Protein AF-A0A378A4P3-F1 (afdb_monomer_lite)

pLDDT: mean 74.0, std 22.07, range [23.16, 96.06]

InterPro domains:
  IPR007807 TcmA/NAT10, helicase domain [PF05127] (1-94)
  IPR027417 P-loop containing nucleoside triphosphate hydrolase [G3DSA:3.40.50.300] (1-84)
  IPR032672 TmcA/NAT10/Kre33 [PTHR10925] (9-195)

Radius of gyration: 21.44 Å; chains: 1; bounding box: 49×62×49 Å

Sequence (244 aa):
MAPDALLASKEKAAWLIVDEAAAIPAPLLRQLVSRFPRTLLTTTVQGYEGTGRGFLLKFCASLPHLQSFTLNAPIRWAAGCPLESAISQLLIFNDEAFRDAPMGELALEAVNQSCWQTQPALPEAMYQLLSGAHYRTSPLDLRRMMDAPGQAFRCARAGGAVAGALWLVAEGGLSRELSRAVWAGFRRPRGNLVAPVAGGARRQSPGGDAARAAGQSDRCPSHPPAGRPWAEDDRRYRRRCRWL

Organism: Klebsiella pneumoniae subsp. ozaenae (NCBI:txid574)

Structure (mmCIF, N/CA/C/O backbone):
data_AF-A0A378A4P3-F1
#
_entry.id   AF-A0A378A4P3-F1
#
loop_
_atom_site.group_PDB
_atom_site.id
_atom_site.type_symbol
_atom_site.label_atom_id
_atom_site.label_alt_id
_atom_site.label_comp_id
_atom_site.label_asym_id
_atom_site.label_entity_id
_atom_site.label_seq_id
_atom_site.pdbx_PDB_ins_code
_atom_site.Cartn_x
_atom_site.Cartn_y
_atom_site.Cartn_z
_atom_site.occupancy
_atom_site.B_iso_or_equiv
_atom_site.auth_seq_id
_atom_site.auth_comp_id
_atom_site.auth_asym_id
_atom_site.auth_atom_id
_atom_site.pdbx_PDB_model_num
ATOM 1 N N . MET A 1 1 ? 21.040 2.599 -13.505 1.00 81.50 1 MET A N 1
ATOM 2 C CA . MET A 1 1 ? 20.746 3.986 -13.934 1.00 81.50 1 MET A CA 1
ATOM 3 C C . MET A 1 1 ? 19.397 4.383 -13.357 1.00 81.50 1 MET A C 1
ATOM 5 O O . MET A 1 1 ? 18.523 3.527 -13.311 1.00 81.50 1 MET A O 1
ATOM 9 N N . ALA A 1 2 ? 19.244 5.619 -12.877 1.00 89.88 2 ALA A N 1
ATOM 10 C CA . ALA A 1 2 ? 17.969 6.085 -12.328 1.00 89.88 2 ALA A CA 1
ATOM 11 C C . ALA A 1 2 ? 16.876 6.157 -13.424 1.00 89.88 2 ALA A C 1
ATOM 13 O O . ALA A 1 2 ? 17.224 6.322 -14.597 1.00 89.88 2 ALA A O 1
ATOM 14 N N . PRO A 1 3 ? 15.578 6.009 -13.090 1.00 89.50 3 PRO A N 1
ATOM 15 C CA . PRO A 1 3 ? 14.491 5.946 -14.077 1.00 89.50 3 PRO A CA 1
ATOM 16 C C . PRO A 1 3 ? 14.391 7.176 -14.996 1.00 89.50 3 PRO A C 1
ATOM 18 O O . PRO A 1 3 ? 14.163 7.049 -16.198 1.00 89.50 3 PRO A O 1
ATOM 21 N N . ASP A 1 4 ? 14.597 8.363 -14.435 1.00 89.69 4 ASP A N 1
ATOM 22 C CA . ASP A 1 4 ? 14.627 9.652 -15.126 1.00 89.69 4 ASP A CA 1
ATOM 23 C C . ASP A 1 4 ? 15.839 9.777 -16.061 1.00 89.69 4 ASP A C 1
ATOM 25 O O . ASP A 1 4 ? 15.691 10.122 -17.235 1.00 89.69 4 ASP A O 1
ATOM 29 N N . ALA A 1 5 ? 17.025 9.399 -15.581 1.00 91.50 5 ALA A N 1
ATOM 30 C CA . ALA A 1 5 ? 18.239 9.355 -16.390 1.00 91.50 5 ALA A CA 1
ATOM 31 C C . ALA A 1 5 ? 18.117 8.347 -17.547 1.00 91.50 5 ALA A C 1
ATOM 33 O O . ALA A 1 5 ? 18.522 8.637 -18.673 1.00 91.50 5 ALA A O 1
ATOM 34 N N . LEU A 1 6 ? 17.499 7.185 -17.301 1.00 92.94 6 LEU A N 1
ATOM 35 C CA . LEU A 1 6 ? 17.248 6.177 -18.329 1.00 92.94 6 LEU A CA 1
ATOM 36 C C . LEU A 1 6 ? 16.330 6.722 -19.421 1.00 92.94 6 LEU A C 1
ATOM 38 O O . LEU A 1 6 ? 16.640 6.537 -20.596 1.00 92.94 6 LEU A O 1
ATOM 42 N N . LEU A 1 7 ? 15.263 7.438 -19.061 1.00 91.19 7 LEU A N 1
ATOM 43 C CA . LEU A 1 7 ? 14.374 8.077 -20.033 1.00 91.19 7 LEU A CA 1
ATOM 44 C C . LEU A 1 7 ? 15.068 9.154 -20.868 1.00 91.19 7 LEU A C 1
ATOM 46 O O . LEU A 1 7 ? 14.823 9.219 -22.070 1.00 91.19 7 LEU A O 1
ATOM 50 N N . ALA A 1 8 ? 15.955 9.947 -20.267 1.00 91.81 8 ALA A N 1
ATOM 51 C CA . ALA A 1 8 ? 16.727 10.966 -20.979 1.00 91.81 8 ALA A CA 1
ATOM 52 C C . ALA A 1 8 ? 17.849 10.381 -21.864 1.00 91.81 8 ALA A C 1
ATOM 54 O O . ALA A 1 8 ? 18.313 11.031 -22.801 1.00 91.81 8 ALA A O 1
ATOM 55 N N . SER A 1 9 ? 18.294 9.156 -21.580 1.00 92.44 9 SER A N 1
ATOM 56 C CA . SER A 1 9 ? 19.368 8.490 -22.324 1.00 92.44 9 SER A CA 1
ATOM 57 C C . SER A 1 9 ? 18.930 8.022 -23.719 1.00 92.44 9 SER A C 1
ATOM 59 O O . SER A 1 9 ? 17.739 7.864 -23.990 1.00 92.44 9 SER A O 1
ATOM 61 N N . LYS A 1 10 ? 19.895 7.672 -24.583 1.00 91.44 10 LYS A N 1
ATOM 62 C CA . LYS A 1 10 ? 19.659 7.010 -25.885 1.00 91.44 10 LYS A CA 1
ATOM 63 C C . LYS A 1 10 ? 19.830 5.485 -25.840 1.00 91.44 10 LYS A C 1
ATOM 65 O O . LYS A 1 10 ? 19.866 4.847 -26.890 1.00 91.44 10 LYS A O 1
ATOM 70 N N . 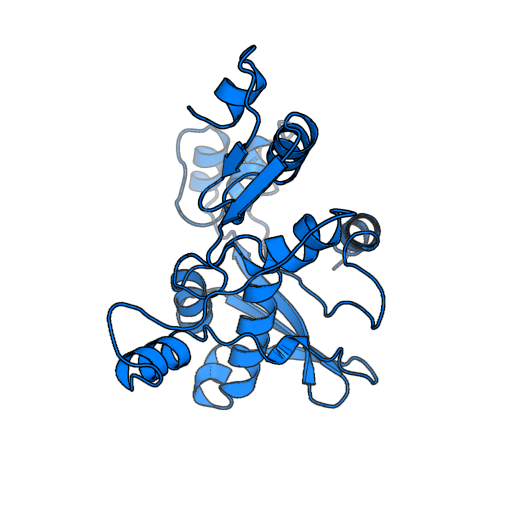GLU A 1 11 ? 19.918 4.910 -24.641 1.00 92.19 11 GLU A N 1
ATOM 71 C CA . GLU A 1 11 ? 20.143 3.477 -24.449 1.00 92.19 11 GLU A CA 1
ATOM 72 C C . GLU A 1 11 ? 19.051 2.628 -25.102 1.00 92.19 11 GLU A C 1
ATOM 74 O O . GLU A 1 11 ? 17.853 2.924 -25.006 1.00 92.19 11 GLU A O 1
ATOM 79 N N . LYS A 1 12 ? 19.471 1.547 -25.756 1.00 92.12 12 LYS A N 1
ATOM 80 C CA . LYS A 1 12 ? 18.580 0.561 -26.366 1.00 92.12 12 LYS A CA 1
ATOM 81 C C . LYS A 1 12 ? 18.841 -0.789 -25.722 1.00 92.12 12 LYS A C 1
ATOM 83 O O . LYS A 1 12 ? 19.984 -1.211 -25.607 1.00 92.12 12 LYS A O 1
ATOM 88 N N . ALA A 1 13 ? 17.773 -1.476 -25.340 1.00 94.00 13 ALA A N 1
ATOM 89 C CA . ALA A 1 13 ? 17.850 -2.811 -24.769 1.00 94.00 13 ALA A CA 1
ATOM 90 C C . ALA A 1 13 ? 16.677 -3.658 -25.260 1.00 94.00 13 ALA A C 1
ATOM 92 O O . ALA A 1 13 ? 15.590 -3.149 -25.533 1.00 94.00 13 ALA A O 1
ATOM 93 N N . ALA A 1 14 ? 16.898 -4.966 -25.354 1.00 95.19 14 ALA A N 1
ATOM 94 C CA . ALA A 1 14 ? 15.853 -5.917 -25.719 1.00 95.19 14 ALA A CA 1
ATOM 95 C C . ALA A 1 14 ? 14.899 -6.235 -24.551 1.00 95.19 14 ALA A C 1
ATOM 97 O O . ALA A 1 14 ? 13.813 -6.766 -24.787 1.00 95.19 14 ALA A O 1
ATOM 98 N N . TRP A 1 15 ? 15.328 -5.934 -23.323 1.00 95.94 15 TRP A N 1
ATOM 99 C CA . TRP A 1 15 ? 14.597 -6.116 -22.076 1.00 95.94 15 TRP A CA 1
ATOM 100 C C . TRP A 1 15 ? 14.861 -4.937 -21.144 1.00 95.94 15 TRP A C 1
ATOM 102 O O . TRP A 1 15 ? 16.006 -4.518 -20.978 1.00 95.94 15 TRP A O 1
ATOM 112 N N . LEU A 1 16 ? 13.802 -4.448 -20.510 1.00 95.94 16 LEU A N 1
ATOM 113 C CA . LEU A 1 16 ? 13.865 -3.593 -19.333 1.00 95.94 16 LEU A CA 1
ATOM 114 C C . LEU A 1 16 ? 13.461 -4.428 -18.114 1.00 95.94 16 LEU A C 1
ATOM 116 O O . LEU A 1 16 ? 12.434 -5.097 -18.149 1.00 95.94 16 LEU A O 1
ATOM 120 N N . ILE A 1 17 ? 14.243 -4.381 -17.041 1.00 96.06 17 ILE A N 1
ATOM 121 C CA . ILE A 1 17 ? 13.881 -4.989 -15.758 1.00 96.06 17 ILE A CA 1
ATOM 122 C C . ILE A 1 17 ? 13.796 -3.861 -14.741 1.00 96.06 17 ILE A C 1
ATOM 124 O O . ILE A 1 17 ? 14.742 -3.085 -14.598 1.00 96.06 17 ILE A O 1
ATOM 128 N N . VAL A 1 18 ? 12.651 -3.748 -14.077 1.00 94.50 18 VAL A N 1
ATOM 129 C CA . VAL A 1 18 ? 12.400 -2.737 -13.054 1.00 94.50 18 VAL A CA 1
ATOM 130 C C . VAL A 1 18 ? 12.112 -3.450 -11.750 1.00 94.50 18 VAL A C 1
ATOM 132 O O . VAL A 1 18 ? 11.086 -4.123 -11.640 1.00 94.50 18 VAL A O 1
ATOM 135 N N . ASP A 1 19 ? 13.013 -3.272 -10.788 1.00 92.38 19 ASP A N 1
ATOM 136 C CA . ASP A 1 19 ? 12.806 -3.750 -9.429 1.00 92.38 19 ASP A CA 1
ATOM 137 C C . ASP A 1 19 ? 12.026 -2.745 -8.582 1.00 92.38 19 ASP A C 1
ATOM 139 O O . ASP A 1 19 ? 12.165 -1.535 -8.764 1.00 92.38 19 ASP A O 1
ATOM 143 N N . GLU A 1 20 ? 11.166 -3.269 -7.712 1.00 89.19 20 GLU A N 1
ATOM 144 C CA . GLU A 1 20 ? 10.164 -2.535 -6.932 1.00 89.19 20 GLU A CA 1
ATOM 145 C C . GLU A 1 20 ? 9.428 -1.447 -7.740 1.00 89.19 20 GLU A C 1
ATOM 147 O O . GLU A 1 20 ? 9.384 -0.263 -7.397 1.00 89.19 20 GLU A O 1
ATOM 152 N N . ALA A 1 21 ? 8.837 -1.857 -8.865 1.00 90.81 21 ALA A N 1
ATOM 153 C CA . ALA A 1 21 ? 8.202 -0.964 -9.831 1.00 90.81 21 ALA A CA 1
ATOM 154 C C . ALA A 1 21 ? 7.073 -0.105 -9.230 1.00 90.81 21 ALA A C 1
ATOM 156 O O . ALA A 1 21 ? 6.805 0.990 -9.730 1.00 90.81 21 ALA A O 1
ATOM 157 N N . ALA A 1 22 ? 6.438 -0.563 -8.149 1.00 85.69 22 ALA A N 1
ATOM 158 C CA . ALA A 1 22 ? 5.390 0.177 -7.455 1.00 85.69 22 ALA A CA 1
ATOM 159 C C . ALA A 1 22 ? 5.896 1.418 -6.699 1.00 85.69 22 ALA A C 1
ATOM 161 O O . ALA A 1 22 ? 5.119 2.345 -6.456 1.00 85.69 22 ALA A O 1
ATOM 162 N N . ALA A 1 23 ? 7.201 1.501 -6.417 1.00 85.25 23 ALA A N 1
ATOM 163 C CA . ALA A 1 23 ? 7.827 2.704 -5.877 1.00 85.25 23 ALA A CA 1
ATOM 164 C C . ALA A 1 23 ? 8.036 3.805 -6.938 1.00 85.25 23 ALA A C 1
ATOM 166 O O . ALA A 1 23 ? 8.297 4.960 -6.588 1.00 85.25 23 ALA A O 1
ATOM 167 N N . ILE A 1 24 ? 7.917 3.482 -8.232 1.00 87.94 24 ILE A N 1
ATOM 168 C CA . ILE A 1 24 ? 8.108 4.436 -9.329 1.00 87.94 24 ILE A CA 1
ATOM 169 C C . ILE A 1 24 ? 6.775 5.113 -9.683 1.00 87.94 24 ILE A C 1
ATOM 171 O O . ILE A 1 24 ? 5.762 4.434 -9.870 1.00 87.94 24 ILE A O 1
ATOM 175 N N . PRO A 1 25 ? 6.743 6.451 -9.863 1.00 87.31 25 PRO A N 1
ATOM 176 C CA . PRO A 1 25 ? 5.542 7.144 -10.310 1.00 87.31 25 PRO A CA 1
ATOM 177 C C . PRO A 1 25 ? 4.981 6.556 -11.611 1.00 87.31 25 PRO A C 1
ATOM 179 O O . PRO A 1 25 ? 5.673 6.488 -12.629 1.00 87.31 25 PRO A O 1
ATOM 182 N N . ALA A 1 26 ? 3.692 6.205 -11.601 1.00 87.94 26 ALA A N 1
ATOM 183 C CA . ALA A 1 26 ? 3.013 5.575 -12.733 1.00 87.94 26 ALA A CA 1
ATOM 184 C C . ALA A 1 26 ? 3.236 6.278 -14.093 1.00 87.94 26 ALA A C 1
ATOM 186 O O . ALA A 1 26 ? 3.478 5.568 -15.069 1.00 87.94 26 ALA A O 1
ATOM 187 N N . PRO A 1 27 ? 3.210 7.626 -14.215 1.00 89.50 27 PRO A N 1
ATOM 188 C CA . PRO A 1 27 ? 3.482 8.288 -15.495 1.00 89.50 27 PRO A CA 1
ATOM 189 C C . PRO A 1 27 ? 4.883 7.995 -16.044 1.00 89.50 27 PRO A C 1
ATOM 191 O O . PRO A 1 27 ? 5.032 7.744 -17.237 1.00 89.50 27 PRO A O 1
ATOM 194 N N . LEU A 1 28 ? 5.891 7.976 -15.167 1.00 91.69 28 LEU A N 1
ATOM 195 C CA . LEU A 1 28 ? 7.279 7.694 -15.526 1.00 91.69 28 LEU A CA 1
ATOM 196 C C . LEU A 1 28 ? 7.434 6.242 -15.981 1.00 91.69 28 LEU A C 1
ATOM 198 O O . LEU A 1 28 ? 8.042 5.957 -17.012 1.00 91.69 28 LEU A O 1
ATOM 202 N N . LEU A 1 29 ? 6.811 5.322 -15.243 1.00 92.56 29 LEU A N 1
ATOM 203 C CA . LEU A 1 29 ? 6.866 3.905 -15.562 1.00 92.56 29 LEU A CA 1
ATOM 204 C C . LEU A 1 29 ? 6.161 3.581 -16.888 1.00 92.56 29 LEU A C 1
ATOM 206 O O . LEU A 1 29 ? 6.664 2.759 -17.646 1.00 92.56 29 LEU A O 1
ATOM 210 N N . ARG A 1 30 ? 5.054 4.261 -17.231 1.00 92.00 30 ARG A N 1
ATOM 211 C CA . ARG A 1 30 ? 4.400 4.099 -18.548 1.00 92.00 30 ARG A CA 1
ATOM 212 C C . ARG A 1 30 ? 5.328 4.479 -19.695 1.00 92.00 30 ARG A C 1
ATOM 214 O O . ARG A 1 30 ? 5.391 3.754 -20.683 1.00 92.00 30 ARG A O 1
ATOM 221 N N . GLN A 1 31 ? 6.057 5.587 -19.557 1.00 93.12 31 GLN A N 1
ATOM 222 C CA . GLN A 1 31 ? 7.019 6.014 -20.575 1.00 93.12 31 GLN A CA 1
ATOM 223 C C . GLN A 1 31 ? 8.127 4.971 -20.748 1.00 93.12 31 GLN A C 1
ATOM 225 O O . GLN A 1 31 ? 8.435 4.588 -21.876 1.00 93.12 31 GLN A O 1
ATOM 230 N N . LEU A 1 32 ? 8.663 4.451 -19.641 1.00 93.31 32 LEU A N 1
ATOM 231 C CA . LEU A 1 32 ? 9.672 3.394 -19.664 1.00 93.31 32 LEU A CA 1
ATOM 232 C C . LEU A 1 32 ? 9.153 2.117 -20.332 1.00 93.31 32 LEU A C 1
ATOM 234 O O . LEU A 1 32 ? 9.776 1.639 -21.274 1.00 93.31 32 LEU A O 1
ATOM 238 N N . VAL A 1 33 ? 7.992 1.607 -19.918 1.00 93.19 33 VAL A N 1
ATOM 239 C CA . VAL A 1 33 ? 7.388 0.396 -20.501 1.00 93.19 33 VAL A CA 1
ATOM 240 C C . VAL A 1 33 ? 7.121 0.570 -21.999 1.00 93.19 33 VAL A C 1
ATOM 242 O O . VAL A 1 33 ? 7.355 -0.353 -22.767 1.00 93.19 33 VAL A O 1
ATOM 245 N N . SER A 1 34 ? 6.692 1.757 -22.443 1.00 91.56 34 SER A N 1
ATOM 246 C CA . SER A 1 34 ? 6.439 2.018 -23.870 1.00 91.56 34 SER A CA 1
ATOM 247 C C . SER A 1 34 ? 7.707 2.111 -24.727 1.00 91.56 34 SER A C 1
ATOM 249 O O . SER A 1 34 ? 7.648 1.929 -25.941 1.00 91.56 34 SER A O 1
ATOM 251 N N . ARG A 1 35 ? 8.857 2.413 -24.112 1.00 92.94 35 ARG A N 1
ATOM 252 C CA . ARG A 1 35 ? 10.132 2.614 -24.811 1.00 92.94 35 ARG A CA 1
ATOM 253 C C . ARG A 1 35 ? 10.830 1.299 -25.158 1.00 92.94 35 ARG A C 1
ATOM 255 O O . ARG A 1 35 ? 11.554 1.247 -26.151 1.00 92.94 35 ARG A O 1
ATOM 262 N N . PHE A 1 36 ? 10.670 0.269 -24.331 1.00 93.12 36 PHE A N 1
ATOM 263 C CA . PHE A 1 36 ? 11.367 -1.007 -24.492 1.00 93.12 36 PHE A CA 1
ATOM 264 C C . PHE A 1 36 ? 10.414 -2.087 -25.011 1.00 93.12 36 PHE A C 1
ATOM 266 O O . PHE A 1 36 ? 9.256 -2.124 -24.612 1.00 93.12 36 PHE A O 1
ATOM 273 N N . PRO A 1 37 ? 10.885 -3.005 -25.871 1.00 92.62 37 PRO A N 1
ATOM 274 C CA . PRO A 1 37 ? 10.013 -4.006 -26.486 1.00 92.62 37 PRO A CA 1
ATOM 275 C C . PRO A 1 37 ? 9.498 -5.048 -25.484 1.00 92.62 37 PRO A C 1
ATOM 277 O O . PRO A 1 37 ? 8.430 -5.619 -25.685 1.00 92.62 37 PRO A O 1
ATOM 280 N N . ARG A 1 38 ? 10.263 -5.330 -24.422 1.00 94.81 38 ARG A N 1
ATOM 281 C CA . ARG A 1 38 ? 9.901 -6.274 -23.357 1.00 94.81 38 ARG A CA 1
ATOM 282 C C . ARG A 1 38 ? 10.255 -5.674 -22.011 1.00 94.81 38 ARG A C 1
ATOM 284 O O . ARG A 1 38 ? 11.325 -5.080 -21.861 1.00 94.81 38 ARG A O 1
ATOM 291 N N . THR A 1 39 ? 9.368 -5.815 -21.035 1.00 94.81 39 THR A N 1
ATOM 292 C CA . THR A 1 39 ? 9.591 -5.298 -19.684 1.00 94.81 39 THR A CA 1
ATOM 293 C C . THR A 1 39 ? 9.188 -6.327 -18.639 1.00 94.81 39 THR A C 1
ATOM 295 O O . THR A 1 39 ? 8.098 -6.886 -18.710 1.00 94.81 39 THR A O 1
ATOM 298 N N . LEU A 1 40 ? 10.066 -6.550 -17.664 1.00 95.56 40 LEU A N 1
ATOM 299 C CA . LEU A 1 40 ? 9.782 -7.277 -16.436 1.00 95.56 40 LEU A CA 1
ATOM 300 C C . LEU A 1 40 ? 9.651 -6.265 -15.297 1.00 95.56 40 LEU A C 1
ATOM 302 O O . LEU A 1 40 ? 10.553 -5.458 -15.075 1.00 95.56 40 LEU A O 1
ATOM 306 N N . LEU A 1 41 ? 8.526 -6.312 -14.592 1.00 93.75 41 LEU A N 1
ATOM 307 C CA . LEU A 1 41 ? 8.250 -5.479 -13.427 1.00 93.75 41 LEU A CA 1
ATOM 308 C C . LEU A 1 41 ? 8.166 -6.396 -12.208 1.00 93.75 41 LEU A C 1
ATOM 310 O O . LEU A 1 41 ? 7.314 -7.284 -12.180 1.00 93.75 41 LEU A O 1
ATOM 314 N N . THR A 1 42 ? 9.027 -6.189 -11.218 1.00 92.56 42 THR A N 1
ATOM 315 C CA . THR A 1 42 ? 8.950 -6.875 -9.923 1.00 92.56 42 THR A CA 1
ATOM 316 C C . THR A 1 42 ? 8.469 -5.892 -8.861 1.00 92.56 42 THR A C 1
ATOM 318 O O . THR A 1 42 ? 8.756 -4.698 -8.921 1.00 92.56 42 THR A O 1
ATOM 321 N N . THR A 1 43 ? 7.649 -6.363 -7.924 1.00 88.25 43 THR A N 1
ATOM 322 C CA . THR A 1 43 ? 7.130 -5.554 -6.813 1.00 88.25 43 THR A CA 1
ATOM 323 C C . THR A 1 43 ? 6.696 -6.456 -5.671 1.00 88.25 43 THR A C 1
ATOM 325 O O . THR A 1 43 ? 6.289 -7.602 -5.889 1.00 88.25 43 THR A O 1
ATOM 328 N N . THR A 1 44 ? 6.766 -5.927 -4.457 1.00 85.06 44 THR A N 1
ATOM 329 C CA . THR A 1 44 ? 6.249 -6.568 -3.254 1.00 85.06 44 THR A CA 1
ATOM 330 C C . THR A 1 44 ? 4.838 -6.057 -2.941 1.00 85.06 44 THR A C 1
ATOM 332 O O . THR A 1 44 ? 4.573 -4.858 -2.843 1.00 85.06 44 THR A O 1
ATOM 335 N N . VAL A 1 45 ? 3.881 -6.982 -2.821 1.00 75.56 45 VAL A N 1
ATOM 336 C CA . VAL A 1 45 ? 2.466 -6.647 -2.565 1.00 75.56 45 VAL A CA 1
ATOM 337 C C . VAL A 1 45 ? 2.138 -6.723 -1.075 1.00 75.56 45 VAL A C 1
ATOM 339 O O . VAL A 1 45 ? 1.348 -5.919 -0.591 1.00 75.56 45 VAL A O 1
ATOM 342 N N . GLN A 1 46 ? 2.769 -7.652 -0.352 1.00 70.62 46 GLN A N 1
ATOM 343 C CA . GLN A 1 46 ? 2.565 -7.890 1.076 1.00 70.62 46 GLN A CA 1
ATOM 344 C C . GLN A 1 46 ? 3.882 -7.666 1.821 1.00 70.62 46 GLN A C 1
ATOM 346 O O . GLN A 1 46 ? 4.888 -8.306 1.518 1.00 70.62 46 GLN A O 1
ATOM 351 N N . GLY A 1 47 ? 3.885 -6.728 2.770 1.00 68.19 47 GLY A N 1
ATOM 352 C CA . GLY A 1 47 ? 5.075 -6.381 3.539 1.00 68.19 47 GLY A CA 1
ATOM 353 C C . GLY A 1 47 ? 4.984 -5.021 4.227 1.00 68.19 47 GLY A C 1
ATOM 354 O O . GLY A 1 47 ? 3.988 -4.307 4.136 1.00 68.19 47 GLY A O 1
ATOM 355 N N . TYR A 1 48 ? 6.061 -4.653 4.917 1.00 66.81 48 TYR A N 1
ATOM 356 C CA . TYR A 1 48 ? 6.144 -3.436 5.732 1.00 66.81 48 TYR A CA 1
ATOM 357 C C . TYR A 1 48 ? 6.263 -2.134 4.911 1.00 66.81 48 TYR A C 1
ATOM 359 O O . TYR A 1 48 ? 6.062 -1.046 5.450 1.00 66.81 48 TYR A O 1
ATOM 367 N N . GLU A 1 49 ? 6.567 -2.235 3.617 1.00 62.84 49 GLU A N 1
ATOM 368 C CA . GLU A 1 49 ? 6.606 -1.129 2.653 1.00 62.84 49 GLU A CA 1
ATOM 369 C C . GLU A 1 49 ? 5.664 -1.435 1.480 1.00 62.84 49 GLU A C 1
ATOM 371 O O . GLU A 1 49 ? 6.062 -1.509 0.321 1.00 62.84 49 GLU A O 1
ATOM 376 N N . GLY A 1 50 ? 4.386 -1.666 1.786 1.00 60.69 50 GLY A N 1
ATOM 377 C CA . GLY A 1 50 ? 3.388 -2.043 0.790 1.00 60.69 50 GLY A CA 1
ATOM 378 C C . GLY A 1 50 ? 3.100 -0.904 -0.188 1.00 60.69 50 GLY A C 1
ATOM 379 O O . GLY A 1 50 ? 2.401 0.054 0.145 1.00 60.69 50 GLY A O 1
ATOM 380 N N . THR A 1 51 ? 3.622 -1.004 -1.411 1.00 60.28 51 THR A N 1
ATOM 381 C CA . THR A 1 51 ? 3.205 -0.163 -2.553 1.00 60.28 51 THR A CA 1
ATOM 382 C C . THR A 1 51 ? 2.542 -0.978 -3.674 1.00 60.28 51 THR A C 1
ATOM 384 O O . THR A 1 51 ? 1.819 -0.433 -4.517 1.00 60.28 51 THR A O 1
ATOM 387 N N . GLY A 1 52 ? 2.703 -2.307 -3.653 1.00 63.16 52 GLY A N 1
ATOM 388 C CA . GLY A 1 52 ? 2.369 -3.192 -4.767 1.00 63.16 52 GLY A CA 1
ATOM 389 C C . GLY A 1 52 ? 0.883 -3.333 -5.097 1.00 63.16 52 GLY A C 1
ATOM 390 O O . GLY A 1 52 ? 0.543 -3.533 -6.259 1.00 63.16 52 GLY A O 1
ATOM 391 N N . ARG A 1 53 ? -0.051 -3.199 -4.144 1.00 69.56 53 ARG A N 1
ATOM 392 C CA . ARG A 1 53 ? -1.469 -3.509 -4.429 1.00 69.56 53 ARG A CA 1
ATOM 393 C C . ARG A 1 53 ? -2.207 -2.406 -5.184 1.00 69.56 53 ARG A C 1
ATOM 395 O O . ARG A 1 53 ? -2.849 -2.679 -6.197 1.00 69.56 53 ARG A O 1
ATOM 402 N N . GLY A 1 54 ? -2.061 -1.149 -4.759 1.00 69.00 54 GLY A N 1
ATOM 403 C CA . GLY A 1 54 ? -2.565 0.001 -5.517 1.00 69.00 54 GLY A CA 1
ATOM 404 C C . GLY A 1 54 ? -1.934 0.081 -6.912 1.00 69.00 54 GLY A C 1
ATOM 405 O O . GLY A 1 54 ? -2.601 0.447 -7.881 1.00 69.00 54 GLY A O 1
ATOM 406 N N . PHE A 1 55 ? -0.672 -0.334 -7.027 1.00 76.44 55 PHE A N 1
ATOM 407 C CA . PHE A 1 55 ? 0.025 -0.499 -8.295 1.00 76.44 55 PHE A CA 1
ATOM 408 C C . PHE A 1 55 ? -0.607 -1.587 -9.179 1.00 76.44 55 PHE A C 1
ATOM 410 O O . PHE A 1 55 ? -0.950 -1.306 -10.329 1.00 76.44 55 PHE A O 1
ATOM 417 N N . LEU A 1 56 ? -0.860 -2.786 -8.646 1.00 77.50 56 LEU A N 1
ATOM 418 C CA . LEU A 1 56 ? -1.524 -3.864 -9.386 1.00 77.50 56 LEU A CA 1
ATOM 419 C C . LEU A 1 56 ? -2.926 -3.452 -9.874 1.00 77.50 56 LEU A C 1
ATOM 421 O O . LEU A 1 56 ? -3.267 -3.626 -11.044 1.00 77.50 56 LEU A O 1
ATOM 425 N N . LEU A 1 57 ? -3.731 -2.841 -9.004 1.00 72.38 57 LEU A N 1
ATOM 426 C CA . LEU A 1 57 ? -5.120 -2.499 -9.324 1.00 72.38 57 LEU A CA 1
ATOM 427 C C . LEU A 1 57 ? -5.262 -1.309 -10.283 1.00 72.38 57 LEU A C 1
ATOM 429 O O . LEU A 1 57 ? -6.245 -1.235 -11.017 1.00 72.38 57 LEU A O 1
ATOM 433 N N . LYS A 1 58 ? -4.316 -0.359 -10.281 1.00 77.31 58 LYS A N 1
ATOM 434 C CA . LYS A 1 58 ? -4.419 0.879 -11.080 1.00 77.31 58 LYS A CA 1
ATOM 435 C C . LYS A 1 58 ? -3.482 0.890 -12.282 1.00 77.31 58 LYS A C 1
ATOM 437 O O . LYS A 1 58 ? -3.884 1.282 -13.375 1.00 77.31 58 LYS A O 1
ATOM 442 N N . PHE A 1 59 ? -2.221 0.514 -12.083 1.00 85.12 59 PHE A N 1
ATOM 443 C CA . PHE A 1 59 ? -1.209 0.554 -13.134 1.00 85.12 59 PHE A CA 1
ATOM 444 C C . PHE A 1 59 ? -1.261 -0.708 -13.989 1.00 85.12 59 PHE A C 1
ATOM 446 O O . PHE A 1 59 ? -1.470 -0.606 -15.196 1.00 85.12 59 PHE A O 1
ATOM 453 N N . CYS A 1 60 ? -1.141 -1.887 -13.380 1.00 85.12 60 CYS A N 1
ATOM 454 C CA . CYS A 1 60 ? -1.133 -3.151 -14.116 1.00 85.12 60 CYS A CA 1
ATOM 455 C C . CYS A 1 60 ? -2.447 -3.399 -14.866 1.00 85.12 60 CYS A C 1
ATOM 457 O O . CYS A 1 60 ? -2.404 -3.780 -16.032 1.00 85.12 60 CYS A O 1
ATOM 459 N N . ALA A 1 61 ? -3.595 -3.064 -14.267 1.00 82.12 61 ALA A N 1
ATOM 460 C CA . ALA A 1 61 ? -4.897 -3.119 -14.940 1.00 82.12 61 ALA A CA 1
ATOM 461 C C . ALA A 1 61 ? -4.997 -2.230 -16.200 1.00 82.12 61 ALA A C 1
ATOM 463 O O . ALA A 1 61 ? -5.862 -2.449 -17.041 1.00 82.12 61 ALA A O 1
ATOM 464 N N . SER A 1 62 ? -4.126 -1.224 -16.345 1.00 84.31 62 SER A N 1
ATOM 465 C CA . SER A 1 62 ? -4.095 -0.348 -17.524 1.00 84.31 62 SER A CA 1
ATOM 466 C C . SER A 1 62 ? -3.190 -0.847 -18.656 1.00 84.31 62 SER A C 1
ATOM 468 O O . SER A 1 62 ? -3.148 -0.219 -19.714 1.00 84.31 62 SER A O 1
ATOM 470 N N . LEU A 1 63 ? -2.448 -1.942 -18.450 1.00 87.69 63 LEU A N 1
ATOM 471 C CA . LEU A 1 63 ? -1.532 -2.499 -19.443 1.00 87.69 63 LEU A CA 1
ATOM 472 C C . LEU A 1 63 ? -2.249 -3.565 -20.295 1.00 87.69 63 LEU A C 1
ATOM 474 O O . LEU A 1 63 ? -2.673 -4.582 -19.751 1.00 87.69 63 LEU A O 1
ATOM 478 N N . PRO A 1 64 ? -2.346 -3.390 -21.627 1.00 80.56 64 PRO A N 1
ATOM 479 C CA . PRO A 1 64 ? -3.166 -4.254 -22.488 1.00 80.56 64 PRO A CA 1
ATOM 480 C C . PRO A 1 64 ? -2.644 -5.689 -22.669 1.00 80.56 64 PRO A C 1
ATOM 482 O O . PRO A 1 64 ? -3.411 -6.575 -23.036 1.00 80.56 64 PRO A O 1
ATOM 485 N N . HIS A 1 65 ? -1.355 -5.935 -22.421 1.00 84.88 65 HIS A N 1
ATOM 486 C CA . HIS A 1 65 ? -0.691 -7.228 -22.659 1.00 84.88 65 HIS A CA 1
ATOM 487 C C . HIS A 1 65 ? 0.120 -7.707 -21.449 1.00 84.88 65 HIS A C 1
ATOM 489 O O . HIS A 1 65 ? 1.209 -8.264 -21.589 1.00 84.88 65 HIS A O 1
ATOM 495 N N . LEU A 1 66 ? -0.384 -7.451 -20.242 1.00 89.81 66 LEU A N 1
ATOM 496 C CA . LEU A 1 66 ? 0.290 -7.859 -19.017 1.00 89.81 66 LEU A CA 1
ATOM 497 C C . LEU A 1 66 ? 0.181 -9.372 -18.797 1.00 89.81 66 LEU A C 1
ATOM 499 O O . LEU A 1 66 ? -0.914 -9.914 -18.668 1.00 89.81 66 LEU A O 1
ATOM 503 N N . GLN A 1 67 ? 1.329 -10.027 -18.655 1.00 91.38 67 GLN A N 1
ATOM 504 C CA . GLN A 1 67 ? 1.420 -11.360 -18.067 1.00 91.38 67 GLN A CA 1
ATOM 505 C C . GLN A 1 67 ? 1.800 -11.213 -16.595 1.00 91.38 67 GLN A C 1
ATOM 507 O O . GLN A 1 67 ? 2.811 -10.588 -16.274 1.00 91.38 67 GLN A O 1
ATOM 512 N N . SER A 1 68 ? 0.968 -11.749 -15.704 1.00 89.56 68 SER A N 1
ATOM 513 C CA . SER A 1 68 ? 1.185 -11.677 -14.260 1.00 89.56 68 SER A CA 1
ATOM 514 C C . SER A 1 68 ? 1.624 -13.032 -13.722 1.00 89.56 68 SER A C 1
ATOM 516 O O . SER A 1 68 ? 1.034 -14.060 -14.049 1.00 89.56 68 SER A O 1
ATOM 518 N N . PHE A 1 69 ? 2.656 -13.011 -12.884 1.00 91.00 69 PHE A N 1
ATOM 519 C CA . PHE A 1 69 ? 3.171 -14.167 -12.164 1.00 91.00 69 PHE A CA 1
ATOM 520 C C . PHE A 1 69 ? 3.322 -13.785 -10.692 1.00 91.00 69 PHE A C 1
ATOM 522 O O . PHE A 1 69 ? 3.633 -12.635 -10.377 1.00 91.00 69 PHE A O 1
ATOM 529 N N . THR A 1 70 ? 3.117 -14.741 -9.789 1.00 89.38 70 THR A N 1
ATOM 530 C CA . THR A 1 70 ? 3.224 -14.511 -8.344 1.00 89.38 70 THR A CA 1
ATOM 531 C C . THR A 1 70 ? 4.124 -15.563 -7.719 1.00 89.38 70 THR A C 1
ATOM 533 O O . THR A 1 70 ? 3.980 -16.755 -7.987 1.00 89.38 70 THR A O 1
ATOM 536 N N . LEU A 1 71 ? 5.053 -15.114 -6.876 1.00 90.56 71 LEU A N 1
ATOM 537 C CA . LEU A 1 71 ? 5.907 -15.976 -6.069 1.00 90.56 71 LEU A CA 1
ATOM 538 C C . LEU A 1 71 ? 5.396 -15.955 -4.629 1.00 90.56 71 LEU A C 1
ATOM 540 O O . LEU A 1 71 ? 5.498 -14.934 -3.959 1.00 90.56 71 LEU A O 1
ATOM 544 N N . ASN A 1 72 ? 4.851 -17.083 -4.173 1.00 86.88 72 ASN A N 1
ATOM 545 C CA . ASN A 1 72 ? 4.284 -17.218 -2.825 1.00 86.88 72 ASN A CA 1
ATOM 546 C C . ASN A 1 72 ? 5.145 -18.082 -1.894 1.00 86.88 72 ASN A C 1
ATOM 548 O O . ASN A 1 72 ? 4.948 -18.059 -0.685 1.00 86.88 72 ASN A O 1
ATOM 552 N N . ALA A 1 73 ? 6.065 -18.882 -2.441 1.00 90.62 73 ALA A N 1
ATOM 553 C CA . ALA A 1 73 ? 6.884 -19.790 -1.648 1.00 90.62 73 ALA A CA 1
ATOM 554 C C . ALA A 1 73 ? 8.104 -19.042 -1.071 1.00 90.62 73 ALA A C 1
ATOM 556 O O . ALA A 1 73 ? 8.958 -18.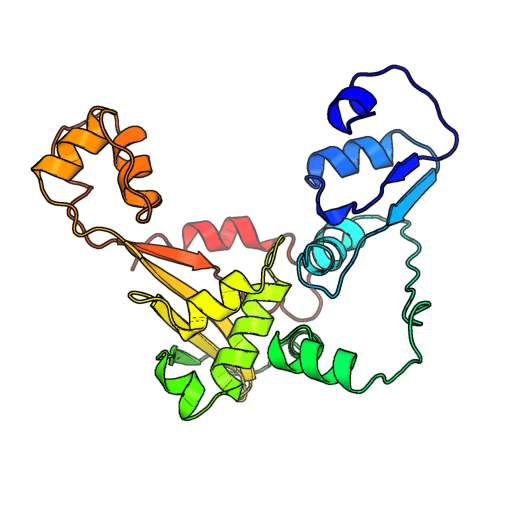604 -1.851 1.00 90.62 73 ALA A O 1
ATOM 557 N N . PRO A 1 74 ? 8.218 -18.892 0.264 1.00 90.81 74 PRO A N 1
ATOM 558 C CA . PRO A 1 74 ? 9.399 -18.297 0.873 1.00 90.81 74 PRO A CA 1
ATOM 559 C C . PRO A 1 74 ? 10.618 -19.204 0.672 1.00 90.81 74 PRO A C 1
ATOM 561 O O . PRO A 1 74 ? 10.532 -20.425 0.770 1.00 90.81 74 PRO A O 1
ATOM 564 N N . ILE A 1 75 ? 11.778 -18.597 0.412 1.00 94.31 75 ILE A N 1
ATOM 565 C CA . ILE A 1 75 ? 13.049 -19.330 0.251 1.00 94.31 75 ILE A CA 1
ATOM 566 C C . ILE A 1 75 ? 13.848 -19.436 1.557 1.00 94.31 75 ILE A C 1
ATOM 568 O O . ILE A 1 75 ? 14.763 -20.246 1.658 1.00 94.31 75 ILE A O 1
ATOM 572 N N . ARG A 1 76 ? 13.555 -18.574 2.542 1.00 94.38 76 ARG A N 1
ATOM 573 C CA . ARG A 1 76 ? 14.324 -18.457 3.796 1.00 94.38 76 ARG A CA 1
ATOM 574 C C . ARG A 1 76 ? 13.776 -19.330 4.924 1.00 94.38 76 ARG A C 1
ATOM 576 O O . ARG A 1 76 ? 14.506 -19.630 5.861 1.00 94.38 76 ARG A O 1
ATOM 583 N N . TRP A 1 77 ? 12.504 -19.701 4.854 1.00 94.69 77 TRP A N 1
ATOM 584 C CA . TRP A 1 77 ? 11.807 -20.524 5.840 1.00 94.69 77 TRP A CA 1
ATOM 585 C C . TRP A 1 77 ? 10.729 -21.355 5.140 1.00 94.69 77 TRP A C 1
ATOM 587 O O . TRP A 1 77 ? 10.422 -21.120 3.975 1.00 94.69 77 TRP A O 1
ATOM 597 N N . ALA A 1 78 ? 10.172 -22.341 5.841 1.00 94.19 78 ALA A N 1
ATOM 598 C CA . ALA A 1 78 ? 9.112 -23.187 5.304 1.00 94.19 78 ALA A CA 1
ATOM 599 C C . ALA A 1 78 ? 7.784 -22.425 5.188 1.00 94.19 78 ALA A C 1
ATOM 601 O O . ALA A 1 78 ? 7.459 -21.595 6.039 1.00 94.19 78 ALA A O 1
ATOM 602 N N . ALA A 1 79 ? 6.990 -22.754 4.168 1.00 92.00 79 ALA A N 1
ATOM 603 C CA . ALA A 1 79 ? 5.624 -22.256 4.054 1.00 92.00 79 ALA A CA 1
ATOM 604 C C . ALA A 1 79 ? 4.815 -22.587 5.323 1.00 92.00 79 ALA A C 1
ATOM 606 O O . ALA A 1 79 ? 4.939 -23.680 5.878 1.00 92.00 79 ALA A O 1
ATOM 607 N N . GLY A 1 80 ? 3.992 -21.640 5.781 1.00 89.31 80 GLY A N 1
ATOM 608 C CA . GLY A 1 80 ? 3.214 -21.795 7.016 1.00 89.31 80 GLY A CA 1
ATOM 609 C C . GLY A 1 80 ? 4.011 -21.538 8.299 1.00 89.31 80 GLY A C 1
ATOM 610 O O . GLY A 1 80 ? 3.610 -21.997 9.366 1.00 89.31 80 GLY A O 1
ATOM 611 N N . CYS A 1 81 ? 5.132 -20.813 8.218 1.00 94.06 81 CYS A N 1
ATOM 612 C CA . CYS A 1 81 ? 5.902 -20.402 9.388 1.00 94.06 81 CYS A CA 1
ATOM 613 C C . CYS A 1 81 ? 5.002 -19.659 10.406 1.00 94.06 81 CYS A C 1
ATOM 615 O O . CYS A 1 81 ? 4.434 -18.614 10.072 1.00 94.06 81 CYS A O 1
ATOM 617 N N . PRO A 1 82 ? 4.888 -20.133 11.664 1.00 94.62 82 PRO A N 1
ATOM 618 C CA . PRO A 1 82 ? 4.021 -19.499 12.659 1.00 94.62 82 PRO A CA 1
ATOM 619 C C . PRO A 1 82 ? 4.402 -18.047 12.961 1.00 94.62 82 PRO A C 1
ATOM 621 O O . PRO A 1 82 ? 3.526 -17.219 13.191 1.00 94.62 82 PRO A O 1
ATOM 624 N N . LEU A 1 83 ? 5.698 -17.719 12.922 1.00 93.50 83 LEU A N 1
ATOM 625 C CA . LEU A 1 83 ? 6.179 -16.354 13.140 1.00 93.50 83 LEU A CA 1
ATOM 626 C C . LEU A 1 83 ? 5.771 -15.417 11.997 1.00 93.50 83 LEU A C 1
ATOM 628 O O . LEU A 1 83 ? 5.359 -14.289 12.251 1.00 93.50 83 LEU A O 1
ATOM 632 N N . GLU A 1 84 ? 5.848 -15.884 10.749 1.00 90.69 84 GLU A N 1
ATOM 633 C CA . GLU A 1 84 ? 5.369 -15.129 9.586 1.00 90.69 84 GLU A CA 1
ATOM 634 C C . GLU A 1 84 ? 3.865 -14.862 9.700 1.00 90.69 84 GLU A C 1
ATOM 636 O O . GLU A 1 84 ? 3.428 -13.719 9.562 1.00 90.69 84 GLU A O 1
ATOM 641 N N . SER A 1 85 ? 3.086 -15.891 10.053 1.00 89.62 85 SER A N 1
ATOM 642 C CA . SER A 1 85 ? 1.649 -15.747 10.296 1.00 89.62 85 SER A CA 1
ATOM 643 C C . SER A 1 85 ? 1.359 -14.754 11.426 1.00 89.62 85 SER A C 1
ATOM 645 O O . SER A 1 85 ? 0.486 -13.900 11.281 1.00 89.62 85 SER A O 1
ATOM 647 N N . ALA A 1 86 ? 2.100 -14.826 12.535 1.00 92.19 86 ALA A N 1
ATOM 648 C CA . ALA A 1 86 ? 1.927 -13.925 13.670 1.00 92.19 86 ALA A CA 1
ATOM 649 C C . ALA A 1 86 ? 2.233 -12.466 13.299 1.00 92.19 86 ALA A C 1
ATOM 651 O O . ALA A 1 86 ? 1.455 -11.575 13.630 1.00 92.19 86 ALA A O 1
ATOM 652 N N . ILE A 1 87 ? 3.322 -12.211 12.565 1.00 90.12 87 ILE A N 1
ATOM 653 C CA . ILE A 1 87 ? 3.677 -10.865 12.090 1.00 90.12 87 ILE A CA 1
ATOM 654 C C . ILE A 1 87 ? 2.622 -10.343 11.108 1.00 90.12 87 ILE A C 1
ATOM 656 O O . ILE A 1 87 ? 2.200 -9.193 11.218 1.00 90.12 87 ILE A O 1
ATOM 660 N N . SER A 1 88 ? 2.165 -11.184 10.175 1.00 87.12 88 SER A N 1
ATOM 661 C CA . SER A 1 88 ? 1.141 -10.813 9.195 1.00 87.12 88 SER A CA 1
ATOM 662 C C . SER A 1 88 ? -0.185 -10.430 9.853 1.00 87.12 88 SER A C 1
ATOM 664 O O . SER A 1 88 ? -0.847 -9.505 9.385 1.00 87.12 88 SER A O 1
ATOM 666 N N . GLN A 1 89 ? -0.579 -11.130 10.919 1.00 88.19 89 GLN A N 1
ATOM 667 C CA . GLN A 1 89 ? -1.786 -10.819 11.687 1.00 88.19 89 GLN A CA 1
ATOM 668 C C . GLN A 1 89 ? -1.599 -9.545 12.516 1.00 88.19 89 GLN A C 1
ATOM 670 O O . GLN A 1 89 ? -2.433 -8.648 12.453 1.00 88.19 89 GLN A O 1
ATOM 675 N N . LEU A 1 90 ? -0.473 -9.423 13.228 1.00 89.12 90 LEU A N 1
ATOM 676 C CA . LEU A 1 90 ? -0.178 -8.270 14.082 1.00 89.12 90 LEU A CA 1
ATOM 677 C C . LEU A 1 90 ? -0.131 -6.952 13.298 1.00 89.12 90 LEU A C 1
ATOM 679 O O . LEU A 1 90 ? -0.562 -5.916 13.797 1.00 89.12 90 LEU A O 1
ATOM 683 N N . LEU A 1 91 ? 0.417 -6.987 12.082 1.00 87.12 91 LEU A N 1
ATOM 684 C CA . LEU A 1 91 ? 0.566 -5.811 11.223 1.00 87.12 91 LEU A CA 1
ATOM 685 C C . LEU A 1 91 ? -0.560 -5.663 10.193 1.00 87.12 91 LEU A C 1
ATOM 687 O O . LEU A 1 91 ? -0.514 -4.733 9.390 1.00 87.12 91 LEU A O 1
ATOM 691 N N . ILE A 1 92 ? -1.559 -6.553 10.225 1.00 86.31 92 ILE A N 1
ATOM 692 C CA . ILE A 1 92 ? -2.729 -6.543 9.339 1.00 86.31 92 ILE A CA 1
ATOM 693 C C . ILE A 1 92 ? -2.286 -6.453 7.863 1.00 86.31 92 ILE A C 1
ATOM 695 O O . ILE A 1 92 ? -2.716 -5.595 7.098 1.00 86.31 92 ILE A O 1
ATOM 699 N N . PHE A 1 93 ? -1.379 -7.345 7.454 1.00 78.44 93 PHE A N 1
ATOM 700 C CA . PHE A 1 93 ? -0.919 -7.448 6.058 1.00 78.44 93 PHE A CA 1
ATOM 701 C C . PHE A 1 93 ? -1.893 -8.214 5.152 1.00 78.44 93 PHE A C 1
ATOM 703 O O . PHE A 1 93 ? -1.633 -8.387 3.959 1.00 78.44 93 PHE A O 1
ATOM 710 N N . ASN A 1 94 ? -2.997 -8.708 5.715 1.00 71.44 94 ASN A N 1
ATOM 711 C CA . ASN A 1 94 ? -4.005 -9.423 4.956 1.00 71.44 94 ASN A CA 1
ATOM 712 C C . ASN A 1 94 ? -4.965 -8.450 4.254 1.00 71.44 94 ASN A C 1
ATOM 714 O O . ASN A 1 94 ? -5.450 -7.501 4.860 1.00 71.44 94 ASN A O 1
ATOM 718 N N . ASP A 1 95 ? -5.276 -8.734 2.991 1.00 63.50 95 ASP A N 1
ATOM 719 C CA . ASP A 1 95 ? -6.023 -7.849 2.084 1.00 63.50 95 ASP A CA 1
ATOM 720 C C . ASP A 1 95 ? -7.284 -8.531 1.509 1.00 63.50 95 ASP A C 1
ATOM 722 O O . ASP A 1 95 ? -7.748 -8.223 0.405 1.00 63.50 95 ASP A O 1
ATOM 726 N N . GLU A 1 96 ? -7.835 -9.513 2.221 1.00 61.81 96 GLU A N 1
ATOM 727 C CA . GLU A 1 96 ? -9.009 -10.282 1.778 1.00 61.81 96 GLU A CA 1
ATOM 728 C C . GLU A 1 96 ? -10.292 -9.428 1.708 1.00 61.81 96 GLU A C 1
ATOM 730 O O . GLU A 1 96 ? -11.194 -9.751 0.937 1.00 61.81 96 GLU A O 1
ATOM 735 N N . ALA A 1 97 ? -10.356 -8.301 2.429 1.00 57.41 97 ALA A N 1
ATOM 736 C CA . ALA A 1 97 ? -11.556 -7.467 2.575 1.00 57.41 97 ALA A CA 1
ATOM 737 C C . ALA A 1 97 ? -12.072 -6.807 1.281 1.00 57.41 97 ALA A C 1
ATOM 739 O O . ALA A 1 97 ? -13.154 -6.232 1.277 1.00 57.41 97 ALA A O 1
ATOM 740 N N . PHE A 1 98 ? -11.327 -6.880 0.176 1.00 59.12 98 PHE A N 1
ATOM 741 C CA . PHE A 1 98 ? -11.612 -6.136 -1.056 1.00 59.12 98 PHE A CA 1
ATOM 742 C C . PHE A 1 98 ? -12.168 -6.961 -2.212 1.00 59.12 98 PHE A C 1
ATOM 744 O O . PHE A 1 98 ? -12.391 -6.403 -3.289 1.00 59.12 98 PHE A O 1
ATOM 751 N N . ARG A 1 99 ? -12.316 -8.279 -2.044 1.00 59.47 99 ARG A N 1
ATOM 752 C CA . ARG A 1 99 ? -12.755 -9.148 -3.147 1.00 59.47 99 ARG A CA 1
ATOM 753 C C . ARG A 1 99 ? -14.170 -8.802 -3.606 1.00 59.47 99 ARG A C 1
ATOM 755 O O . ARG A 1 99 ? -14.414 -8.757 -4.808 1.00 59.47 99 ARG A O 1
ATOM 762 N N . ASP A 1 100 ? -15.035 -8.450 -2.659 1.00 64.44 100 ASP A N 1
ATOM 763 C CA . ASP A 1 100 ? -16.445 -8.199 -2.915 1.00 64.44 100 ASP A CA 1
ATOM 764 C C . ASP A 1 100 ? -16.821 -6.768 -2.530 1.00 64.44 100 ASP A C 1
ATOM 766 O O . ASP A 1 100 ? -16.512 -6.285 -1.440 1.00 64.44 100 ASP A O 1
ATOM 770 N N . ALA A 1 101 ? -17.487 -6.064 -3.447 1.00 69.50 101 ALA A N 1
ATOM 771 C CA . ALA A 1 101 ? -18.096 -4.781 -3.133 1.00 69.50 101 ALA A CA 1
ATOM 772 C C . ALA A 1 101 ? -19.346 -5.043 -2.278 1.00 69.50 101 ALA A C 1
ATOM 774 O O . ALA A 1 101 ? -20.262 -5.725 -2.750 1.00 69.50 101 ALA A O 1
ATOM 775 N N . PRO A 1 102 ? -19.413 -4.531 -1.040 1.00 77.62 102 PRO A N 1
ATOM 776 C CA . PRO A 1 102 ? -20.576 -4.754 -0.201 1.00 77.62 102 PRO A CA 1
ATOM 777 C C . PRO A 1 102 ? -21.8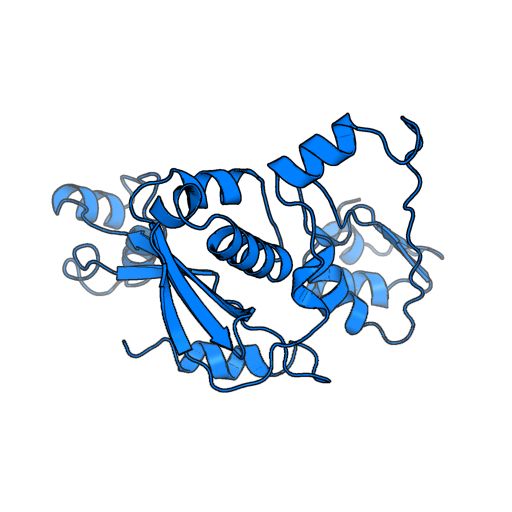12 -4.086 -0.813 1.00 77.62 102 PRO A C 1
ATOM 779 O O . PRO A 1 102 ? -21.781 -2.924 -1.222 1.00 77.62 102 PRO A O 1
ATOM 782 N N . MET A 1 103 ? -22.900 -4.851 -0.890 1.00 77.12 103 MET A N 1
ATOM 783 C CA . MET A 1 103 ? -24.172 -4.436 -1.479 1.00 77.12 103 MET A CA 1
ATOM 784 C C . MET A 1 103 ? -25.163 -4.039 -0.383 1.00 77.12 103 MET A C 1
ATOM 786 O O . MET A 1 103 ? -25.228 -4.677 0.667 1.00 77.12 103 MET A O 1
ATOM 790 N N . GLY A 1 104 ? -25.966 -3.006 -0.638 1.00 82.31 104 GLY A N 1
ATOM 791 C CA . GLY A 1 104 ? -27.024 -2.554 0.268 1.00 82.31 104 GLY A CA 1
ATOM 792 C C . GLY A 1 104 ? -27.070 -1.038 0.431 1.00 82.31 104 GLY A C 1
ATOM 793 O O . GLY A 1 104 ? -26.343 -0.302 -0.237 1.00 82.31 104 GLY A O 1
ATOM 794 N N . GLU A 1 105 ? -27.945 -0.575 1.322 1.00 86.88 105 GLU A N 1
ATOM 795 C CA . GLU A 1 105 ? -28.040 0.839 1.681 1.00 86.88 105 GLU A CA 1
ATOM 796 C C . GLU A 1 105 ? -26.812 1.273 2.494 1.00 86.88 105 GLU A C 1
ATOM 798 O O . GLU A 1 105 ? -26.347 0.549 3.378 1.00 86.88 105 GLU A O 1
ATOM 803 N N . LEU A 1 106 ? -26.269 2.447 2.163 1.00 89.06 106 LEU A N 1
ATOM 804 C CA . LEU A 1 106 ? -25.072 2.987 2.799 1.00 89.06 106 LEU A CA 1
ATOM 805 C C . LEU A 1 106 ? -25.436 3.757 4.069 1.00 89.06 106 LEU A C 1
ATOM 807 O O . LEU A 1 106 ? -26.082 4.802 4.002 1.00 89.06 106 LEU A O 1
ATOM 811 N N . ALA A 1 107 ? -24.932 3.291 5.207 1.00 90.56 107 ALA A N 1
ATOM 812 C CA . ALA A 1 107 ? -25.000 3.998 6.479 1.00 90.56 107 ALA A CA 1
ATOM 813 C C . ALA A 1 107 ? -23.627 4.578 6.839 1.00 90.56 107 ALA A C 1
ATOM 815 O O . ALA A 1 107 ? -22.620 3.871 6.805 1.00 90.56 107 ALA A O 1
ATOM 816 N N . LEU A 1 108 ? -23.580 5.866 7.187 1.00 92.50 108 LEU A N 1
ATOM 817 C CA . LEU A 1 108 ? -22.366 6.532 7.663 1.00 92.50 108 LEU A CA 1
ATOM 818 C C . LEU A 1 108 ? -22.357 6.575 9.190 1.00 92.50 108 LEU A C 1
ATOM 820 O O . LEU A 1 108 ? -23.298 7.077 9.799 1.00 92.50 108 LEU A O 1
ATOM 824 N N . GLU A 1 109 ? -21.268 6.123 9.801 1.00 93.06 109 GLU A N 1
ATOM 825 C CA . GLU A 1 109 ? -21.092 6.127 11.253 1.00 93.06 109 GLU A CA 1
ATOM 826 C C . GLU A 1 109 ? -19.743 6.724 11.670 1.00 93.06 109 GLU A C 1
ATOM 828 O O . GLU A 1 109 ? -18.749 6.677 10.937 1.00 93.06 109 GLU A O 1
ATOM 833 N N . ALA A 1 110 ? -19.705 7.320 12.863 1.00 93.94 110 ALA A N 1
ATOM 834 C CA . ALA A 1 110 ? -18.466 7.767 13.484 1.00 93.94 110 ALA A CA 1
ATOM 835 C C . ALA A 1 110 ? -17.823 6.628 14.269 1.00 93.94 110 ALA A C 1
ATOM 837 O O . ALA A 1 110 ? -18.476 6.000 15.095 1.00 93.94 110 ALA A O 1
ATOM 838 N N . VAL A 1 111 ? -16.531 6.403 14.031 1.00 93.44 111 VAL A N 1
ATOM 839 C CA . VAL A 1 111 ? -15.763 5.347 14.696 1.00 93.44 111 VAL A CA 1
ATOM 840 C C . VAL A 1 111 ? -14.754 5.996 15.638 1.00 93.44 111 VAL A C 1
ATOM 842 O O . VAL A 1 111 ? -14.017 6.907 15.251 1.00 93.44 111 VAL A O 1
ATOM 845 N N . ASN A 1 112 ? -14.762 5.561 16.898 1.00 91.81 112 ASN A N 1
ATOM 846 C CA . ASN A 1 112 ? -13.833 6.032 17.922 1.00 91.81 112 ASN A CA 1
ATOM 847 C C . ASN A 1 112 ? -12.588 5.130 17.958 1.00 91.81 112 ASN A C 1
ATOM 849 O O . ASN A 1 112 ? -12.683 3.938 17.684 1.00 91.81 112 ASN A O 1
ATOM 853 N N . GLN A 1 113 ? -11.430 5.668 18.348 1.00 91.50 113 GLN A N 1
ATOM 854 C CA . GLN A 1 113 ? -10.229 4.857 18.589 1.00 91.50 113 GLN A CA 1
ATOM 855 C C . GLN A 1 113 ? -10.443 3.774 19.654 1.00 91.50 113 GLN A C 1
ATOM 857 O O . GLN A 1 113 ? -9.850 2.704 19.560 1.00 91.50 113 GLN A O 1
ATOM 862 N N . SER A 1 114 ? -11.338 3.990 20.622 1.00 92.56 114 SER A N 1
ATOM 863 C CA . SER A 1 114 ? -11.703 2.972 21.613 1.00 92.56 114 SER A CA 1
ATOM 864 C C . SER A 1 114 ? -12.305 1.704 20.994 1.00 92.56 114 SER A C 1
ATOM 866 O O . SER A 1 114 ? -12.253 0.647 21.624 1.00 92.56 114 SER A O 1
ATOM 868 N N . CYS A 1 115 ? -12.797 1.757 19.747 1.00 93.44 115 CYS A N 1
ATOM 869 C CA . CYS A 1 115 ? -13.255 0.578 19.013 1.00 93.44 115 CYS A CA 1
ATOM 870 C C . CYS A 1 115 ? -12.148 -0.465 18.817 1.00 93.44 115 CYS A C 1
ATOM 872 O O . CYS A 1 115 ? -12.470 -1.639 18.692 1.00 93.44 115 CYS A O 1
ATOM 874 N N . TRP A 1 116 ? -10.862 -0.096 18.864 1.00 92.81 116 TRP A N 1
ATOM 875 C CA . TRP A 1 116 ? -9.770 -1.078 18.874 1.00 92.81 116 TRP A CA 1
ATOM 876 C C . TRP A 1 116 ? -9.830 -2.032 20.077 1.00 92.81 116 TRP A C 1
ATOM 878 O O . TRP A 1 116 ? -9.352 -3.156 19.982 1.00 92.81 116 TRP A O 1
ATOM 888 N N . GLN A 1 117 ? -10.431 -1.610 21.194 1.00 92.81 117 GLN A N 1
ATOM 889 C CA . GLN A 1 117 ? -10.587 -2.433 22.398 1.00 92.81 117 GLN A CA 1
ATOM 890 C C . GLN A 1 117 ? -11.945 -3.140 22.444 1.00 92.81 117 GLN A C 1
ATOM 892 O O . GLN A 1 117 ? -12.028 -4.284 22.880 1.00 92.81 117 GLN A O 1
ATOM 897 N N . THR A 1 118 ? -13.015 -2.465 22.014 1.00 93.81 118 THR A N 1
ATOM 898 C CA . THR A 1 118 ? -14.388 -2.982 22.151 1.00 93.81 118 THR A CA 1
ATOM 899 C C . THR A 1 118 ? -14.873 -3.768 20.934 1.00 93.81 118 THR A C 1
ATOM 901 O O . THR A 1 118 ? -15.662 -4.696 21.083 1.00 93.81 118 THR A O 1
ATOM 904 N N . GLN A 1 119 ? -14.419 -3.413 19.730 1.00 92.88 119 GLN A N 1
ATOM 905 C CA . GLN A 1 119 ? -14.849 -4.015 18.468 1.00 92.88 119 GLN A CA 1
ATOM 906 C C . GLN A 1 119 ? -13.722 -3.953 17.415 1.00 92.88 119 GLN A C 1
ATOM 908 O O . GLN A 1 119 ? -13.884 -3.276 16.397 1.00 92.88 119 GLN A O 1
ATOM 913 N N . PRO A 1 120 ? -12.583 -4.648 17.618 1.00 91.44 120 PRO A N 1
ATOM 914 C CA . PRO A 1 120 ? -11.377 -4.497 16.790 1.00 91.44 120 PRO A CA 1
ATOM 915 C C . PRO A 1 120 ? -11.588 -4.817 15.303 1.00 91.44 120 PRO A C 1
ATOM 917 O O . PRO A 1 120 ? -10.938 -4.216 14.453 1.00 91.44 120 PRO A O 1
ATOM 920 N N . ALA A 1 121 ? -12.557 -5.677 14.976 1.00 90.38 121 ALA A N 1
ATOM 921 C CA . ALA A 1 121 ? -12.877 -6.042 13.596 1.00 90.38 121 ALA A CA 1
ATOM 922 C C . ALA A 1 121 ? -13.296 -4.843 12.720 1.00 90.38 121 ALA A C 1
ATOM 924 O O . ALA A 1 121 ? -13.052 -4.839 11.516 1.00 90.38 121 ALA A O 1
ATOM 925 N N . LEU A 1 122 ? -13.930 -3.815 13.300 1.00 90.50 122 LEU A N 1
ATOM 926 C CA . LEU A 1 122 ? -14.352 -2.623 12.558 1.00 90.50 122 LEU A CA 1
ATOM 927 C C . LEU A 1 122 ? -13.162 -1.746 12.122 1.00 90.50 122 LEU A C 1
ATOM 929 O O . LEU A 1 122 ? -13.013 -1.525 10.919 1.00 90.50 122 LEU A O 1
ATOM 933 N N . PRO A 1 123 ? -12.311 -1.238 13.035 1.00 92.06 123 PRO A N 1
ATOM 934 C CA . PRO A 1 123 ? -11.147 -0.458 12.644 1.00 92.06 123 PRO A CA 1
ATOM 935 C C . PR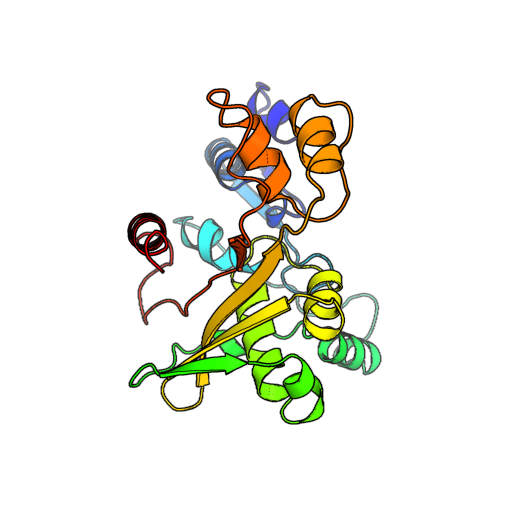O A 1 123 ? -10.105 -1.292 11.883 1.00 92.06 123 PRO A C 1
ATOM 937 O O . PRO A 1 123 ? -9.431 -0.727 11.028 1.00 92.06 123 PRO A O 1
ATOM 940 N N . GLU A 1 124 ? -10.019 -2.611 12.097 1.00 90.56 124 GLU A N 1
ATOM 941 C CA . GLU A 1 124 ? -9.207 -3.509 11.264 1.00 90.56 124 GLU A CA 1
ATOM 942 C C . GLU A 1 124 ? -9.679 -3.504 9.803 1.00 90.56 124 GLU A C 1
ATOM 944 O O . GLU A 1 124 ? -8.884 -3.225 8.905 1.00 90.56 124 GLU A O 1
ATOM 949 N N . ALA A 1 125 ? -10.977 -3.714 9.552 1.00 88.19 125 ALA A N 1
ATOM 950 C CA . ALA A 1 125 ? -11.540 -3.669 8.201 1.00 88.19 125 ALA A CA 1
ATOM 951 C C . ALA A 1 125 ? -11.387 -2.280 7.553 1.00 88.19 125 ALA A C 1
ATOM 953 O O . ALA A 1 125 ? -11.088 -2.163 6.363 1.00 88.19 125 ALA A O 1
ATOM 954 N N . MET A 1 126 ? -11.535 -1.206 8.336 1.00 89.25 126 MET A N 1
ATOM 955 C CA . MET A 1 126 ? -11.254 0.151 7.860 1.00 89.25 126 MET A CA 1
ATOM 956 C C . MET A 1 126 ? -9.776 0.340 7.510 1.00 89.25 126 MET A C 1
ATOM 958 O O . MET A 1 126 ? -9.477 0.948 6.484 1.00 89.25 126 MET A O 1
ATOM 962 N N . TYR A 1 127 ? -8.854 -0.158 8.340 1.00 88.50 127 TYR A N 1
ATOM 963 C CA . TYR A 1 127 ? -7.419 -0.067 8.085 1.00 88.50 127 TYR A CA 1
ATOM 964 C C . TYR A 1 127 ? -7.037 -0.830 6.823 1.00 88.50 127 TYR A C 1
ATOM 966 O O . TYR A 1 127 ? -6.330 -0.270 5.991 1.00 88.50 127 TYR A O 1
ATOM 974 N N . GLN A 1 128 ? -7.563 -2.044 6.642 1.00 84.88 128 GLN A N 1
ATOM 975 C CA . GLN A 1 128 ? -7.402 -2.817 5.412 1.00 84.88 128 GLN A CA 1
ATOM 976 C C . GLN A 1 128 ? -7.868 -1.995 4.210 1.00 84.88 128 GLN A C 1
ATOM 978 O O . GLN A 1 128 ? -7.094 -1.810 3.277 1.00 84.88 128 GLN A O 1
ATOM 983 N N . LEU A 1 129 ? -9.062 -1.386 4.270 1.00 82.56 129 LEU A N 1
ATOM 984 C CA . LEU A 1 129 ? -9.580 -0.521 3.202 1.00 82.56 129 LEU A CA 1
ATOM 985 C C . LEU A 1 129 ? -8.656 0.678 2.892 1.00 82.56 129 LEU A C 1
ATOM 987 O O . LEU A 1 129 ? -8.360 0.984 1.731 1.00 82.56 129 LEU A O 1
ATOM 991 N N . LEU A 1 130 ? -8.187 1.357 3.941 1.00 82.75 130 LEU A N 1
ATOM 992 C CA . LEU A 1 130 ? -7.296 2.519 3.876 1.00 82.75 130 LEU A CA 1
ATOM 993 C C . LEU A 1 130 ? -5.882 2.169 3.411 1.00 82.75 130 LEU A C 1
ATOM 995 O O . LEU A 1 130 ? -5.215 3.010 2.806 1.00 82.75 130 LEU A O 1
ATOM 999 N N . SER A 1 131 ? -5.397 0.968 3.702 1.00 78.81 131 SER A N 1
ATOM 1000 C CA . SER A 1 131 ? -4.081 0.514 3.284 1.00 78.81 131 SER A CA 1
ATOM 1001 C C . SER A 1 131 ? -4.124 0.108 1.804 1.00 78.81 131 SER A C 1
ATOM 1003 O O . SER A 1 131 ? -3.378 0.664 0.997 1.00 78.81 131 SER A O 1
ATOM 1005 N N . GLY A 1 132 ? -5.078 -0.732 1.396 1.00 73.12 132 GLY A N 1
ATOM 1006 C CA . GLY A 1 132 ? -5.149 -1.255 0.027 1.00 73.12 132 GLY A CA 1
ATOM 1007 C C . GLY A 1 132 ? -5.442 -0.211 -1.061 1.00 73.12 132 GLY A C 1
ATOM 1008 O O . GLY A 1 132 ? -5.044 -0.388 -2.215 1.00 73.12 132 GLY A O 1
ATOM 1009 N N . ALA A 1 133 ? -6.094 0.908 -0.727 1.00 70.50 133 ALA A N 1
ATOM 1010 C CA . ALA A 1 133 ? -6.364 1.983 -1.688 1.00 70.50 133 ALA A CA 1
ATOM 1011 C C . ALA A 1 133 ? -5.199 2.979 -1.870 1.00 70.50 133 ALA A C 1
ATOM 1013 O O . ALA A 1 133 ? -5.182 3.751 -2.845 1.00 70.50 133 ALA A O 1
ATOM 1014 N N . HIS A 1 134 ? -4.235 2.976 -0.947 1.00 68.69 134 HIS A N 1
ATOM 1015 C CA . HIS A 1 134 ? -3.124 3.918 -0.923 1.00 68.69 134 HIS A CA 1
ATOM 1016 C C . HIS A 1 134 ? -1.896 3.363 -1.639 1.00 68.69 134 HIS A C 1
ATOM 1018 O O . HIS A 1 134 ? -1.585 2.182 -1.573 1.00 68.69 134 HIS A O 1
ATOM 1024 N N . TYR A 1 135 ? -1.183 4.244 -2.350 1.00 56.94 135 TYR A N 1
ATOM 1025 C CA . TYR A 1 135 ? -0.002 3.835 -3.117 1.00 56.94 135 TYR A CA 1
ATOM 1026 C C . TYR A 1 135 ? 1.161 3.402 -2.218 1.00 56.94 135 TYR A C 1
ATOM 1028 O O . TYR A 1 135 ? 2.053 2.725 -2.701 1.00 56.94 135 TYR A O 1
ATOM 1036 N N . ARG A 1 136 ? 1.172 3.823 -0.947 1.00 64.38 136 ARG A N 1
ATOM 1037 C CA . ARG A 1 136 ? 2.197 3.475 0.032 1.00 64.38 136 ARG A CA 1
ATOM 1038 C C . ARG A 1 136 ? 1.563 3.313 1.401 1.00 64.38 136 ARG A C 1
ATOM 1040 O O . ARG A 1 136 ? 0.878 4.223 1.874 1.00 64.38 136 ARG A O 1
ATOM 1047 N N . THR A 1 137 ? 1.830 2.181 2.028 1.00 66.25 137 THR A N 1
ATOM 1048 C CA . THR A 1 137 ? 1.399 1.859 3.384 1.00 66.25 137 THR A CA 1
ATOM 1049 C C . THR A 1 137 ? 2.619 1.584 4.247 1.00 66.25 137 THR A C 1
ATOM 1051 O O . THR A 1 137 ? 3.655 1.117 3.774 1.00 66.25 137 THR A O 1
ATOM 1054 N N . SER A 1 138 ? 2.523 1.953 5.519 1.00 76.12 138 SER A N 1
ATOM 1055 C CA . SER A 1 138 ? 3.546 1.653 6.516 1.00 76.12 138 SER A CA 1
ATOM 1056 C C . SER A 1 138 ? 2.874 1.162 7.796 1.00 76.12 138 SER A C 1
ATOM 1058 O O . SER A 1 138 ? 1.827 1.700 8.161 1.00 76.12 138 SER A O 1
ATOM 1060 N N . PRO A 1 139 ? 3.488 0.233 8.550 1.00 80.56 139 PRO A N 1
ATOM 1061 C CA . PRO A 1 139 ? 3.059 -0.113 9.907 1.00 80.56 139 PRO A CA 1
ATOM 1062 C C . PRO A 1 139 ? 2.933 1.099 10.844 1.00 80.56 139 PRO A C 1
ATOM 1064 O O . PRO A 1 139 ? 2.159 1.084 11.799 1.00 80.56 139 PRO A O 1
ATOM 1067 N N . LEU A 1 140 ? 3.649 2.193 10.555 1.00 84.75 140 LEU A N 1
ATOM 1068 C CA . LEU A 1 140 ? 3.490 3.462 11.271 1.00 84.75 140 LEU A CA 1
ATOM 1069 C C . LEU A 1 140 ? 2.091 4.070 11.101 1.00 84.75 140 LEU A C 1
ATOM 1071 O O . LEU A 1 140 ? 1.647 4.812 11.973 1.00 84.75 140 LEU A O 1
ATOM 1075 N N . ASP A 1 141 ? 1.396 3.780 10.002 1.00 86.25 141 ASP A N 1
ATOM 1076 C CA . ASP A 1 141 ? 0.005 4.189 9.796 1.00 86.25 141 ASP A CA 1
ATOM 1077 C C . ASP A 1 141 ? -0.918 3.467 10.779 1.00 86.25 141 ASP A C 1
ATOM 1079 O O . ASP A 1 141 ? -1.742 4.119 11.412 1.00 86.25 141 ASP A O 1
ATOM 1083 N N . LEU A 1 142 ? -0.730 2.156 10.973 1.00 89.06 142 LEU A N 1
ATOM 1084 C CA . LEU A 1 142 ? -1.518 1.377 11.930 1.00 89.06 142 LEU A CA 1
ATOM 1085 C C . LEU A 1 142 ? -1.325 1.911 13.352 1.00 89.06 142 LEU A C 1
ATOM 1087 O O . LEU A 1 142 ? -2.293 2.231 14.037 1.00 89.06 142 LEU A O 1
ATOM 1091 N N . ARG A 1 143 ? -0.068 2.130 13.754 1.00 91.06 143 ARG A N 1
ATOM 1092 C CA . ARG A 1 143 ? 0.249 2.726 15.058 1.00 91.06 143 ARG A CA 1
ATOM 1093 C C . ARG A 1 143 ? -0.391 4.105 15.235 1.00 91.06 143 ARG A C 1
ATOM 1095 O O . ARG A 1 143 ? -0.908 4.415 16.302 1.00 91.06 143 ARG A O 1
ATOM 1102 N N . ARG A 1 144 ? -0.369 4.951 14.198 1.00 89.88 144 ARG A N 1
ATOM 1103 C CA . ARG A 1 144 ? -1.033 6.263 14.245 1.00 89.88 144 ARG A CA 1
ATOM 1104 C C . ARG A 1 144 ? -2.544 6.126 14.393 1.00 89.88 144 ARG A C 1
ATOM 1106 O O . ARG A 1 144 ? -3.136 6.859 15.175 1.00 89.88 144 ARG A O 1
ATOM 1113 N N . MET A 1 145 ? -3.151 5.189 13.675 1.00 90.88 145 MET A N 1
ATOM 1114 C CA . MET A 1 145 ? -4.584 4.932 13.750 1.00 90.88 145 MET A CA 1
ATOM 1115 C C . MET A 1 145 ? -5.016 4.469 15.151 1.00 90.88 145 MET A C 1
ATOM 1117 O O . MET A 1 145 ? -6.077 4.882 15.620 1.00 90.88 145 MET A O 1
ATOM 1121 N N . MET A 1 146 ? -4.188 3.660 15.819 1.00 91.31 146 MET A N 1
ATOM 1122 C CA . MET A 1 146 ? -4.435 3.151 17.172 1.00 91.31 146 MET A CA 1
ATOM 1123 C C . MET A 1 146 ? -4.189 4.199 18.265 1.00 91.31 146 MET A C 1
ATOM 1125 O O . MET A 1 146 ? -5.071 4.427 19.087 1.00 91.31 146 MET A O 1
ATOM 1129 N N . ASP A 1 147 ? -3.022 4.854 18.253 1.00 90.25 147 ASP A N 1
ATOM 1130 C CA . ASP A 1 147 ? -2.512 5.554 19.441 1.00 90.25 147 ASP A CA 1
ATOM 1131 C C . ASP A 1 147 ? -2.393 7.072 19.282 1.00 90.25 147 ASP A C 1
ATOM 1133 O O . ASP A 1 147 ? -2.266 7.793 20.275 1.00 90.25 147 ASP A O 1
ATOM 1137 N N . ALA A 1 148 ? -2.335 7.589 18.048 1.00 89.25 148 ALA A N 1
ATOM 1138 C CA . ALA A 1 148 ? -2.071 9.012 17.876 1.00 89.25 148 ALA A CA 1
ATOM 1139 C C . ALA A 1 148 ? -3.277 9.830 18.365 1.00 89.25 148 ALA A C 1
ATOM 1141 O O . ALA A 1 148 ? -4.418 9.475 18.072 1.00 89.25 148 ALA A O 1
ATOM 1142 N N . PRO A 1 149 ? -3.062 10.955 19.061 1.00 87.50 149 PRO A N 1
ATOM 1143 C CA . PRO A 1 149 ? -4.152 11.850 19.414 1.00 87.50 149 PRO A CA 1
ATOM 1144 C C . PRO A 1 149 ? -4.681 12.590 18.176 1.00 87.50 149 PRO A C 1
ATOM 1146 O O . PRO A 1 149 ? -4.004 12.701 17.148 1.00 87.50 149 PRO A O 1
ATOM 1149 N N . GLY A 1 150 ? -5.898 13.129 18.286 1.00 86.38 150 GLY A N 1
ATOM 1150 C CA . GLY A 1 150 ? -6.491 13.994 17.259 1.00 86.38 150 GLY A CA 1
ATOM 1151 C C . GLY A 1 150 ? -6.918 13.275 15.977 1.00 86.38 150 GLY A C 1
ATOM 1152 O O . GLY A 1 150 ? -7.165 13.938 14.973 1.00 86.38 150 GLY A O 1
ATOM 1153 N N . GLN A 1 151 ? -7.006 11.944 15.990 1.00 89.12 151 GLN A N 1
ATOM 1154 C CA . GLN A 1 151 ? -7.518 11.169 14.861 1.00 89.12 151 GLN A CA 1
ATOM 1155 C C . GLN A 1 151 ? -9.036 11.039 14.973 1.00 89.12 151 GLN A C 1
ATOM 1157 O O . GLN A 1 151 ? -9.573 10.777 16.050 1.00 89.12 151 GLN A O 1
ATOM 1162 N N . ALA A 1 152 ? -9.736 11.193 13.855 1.00 90.19 152 ALA A N 1
ATOM 1163 C CA . ALA A 1 152 ? -11.167 10.956 13.771 1.00 90.19 152 ALA A CA 1
ATOM 1164 C C . ALA A 1 152 ? -11.482 10.070 12.569 1.00 90.19 152 ALA A C 1
ATOM 1166 O O . ALA A 1 152 ? -10.965 10.279 11.473 1.00 90.19 152 ALA A O 1
ATOM 1167 N N . PHE A 1 153 ? -12.371 9.102 12.770 1.00 93.62 153 PHE A N 1
ATOM 1168 C CA . PHE A 1 153 ? -12.711 8.119 11.751 1.00 93.62 153 PHE A CA 1
ATOM 1169 C C . PHE A 1 153 ? -14.199 8.183 11.414 1.00 93.62 153 PHE A C 1
ATOM 1171 O O . PHE A 1 153 ? -15.051 8.421 12.282 1.00 93.62 153 PHE A O 1
ATOM 1178 N N . ARG A 1 154 ? -14.526 7.993 10.136 1.00 94.12 154 ARG A N 1
ATOM 1179 C CA . ARG A 1 154 ? -15.889 7.709 9.675 1.00 94.12 154 ARG A CA 1
ATOM 1180 C C . ARG A 1 154 ? -15.872 6.440 8.842 1.00 94.12 154 ARG A C 1
ATOM 1182 O O . ARG A 1 154 ? -14.966 6.244 8.037 1.00 94.12 154 ARG A O 1
ATOM 1189 N N . CYS A 1 155 ? -16.872 5.600 9.040 1.00 93.81 155 CYS A N 1
ATOM 1190 C CA . CYS A 1 155 ? -17.073 4.373 8.289 1.00 93.81 155 CYS A CA 1
ATOM 1191 C C . CYS A 1 155 ? -18.357 4.501 7.473 1.00 93.81 155 CYS A C 1
ATOM 1193 O O . CYS A 1 155 ? -19.351 5.034 7.965 1.00 93.81 155 CYS A O 1
ATOM 1195 N N . ALA A 1 156 ? -18.333 4.026 6.233 1.00 92.75 156 ALA A N 1
ATOM 1196 C CA . ALA A 1 156 ? -19.533 3.753 5.462 1.00 92.75 156 ALA A CA 1
ATOM 1197 C C . ALA A 1 156 ? -19.762 2.242 5.477 1.00 92.75 156 ALA A C 1
ATOM 1199 O O . ALA A 1 156 ? -18.883 1.494 5.051 1.00 92.75 156 ALA A O 1
ATOM 1200 N N . ARG A 1 157 ? -20.925 1.790 5.945 1.00 90.25 157 ARG A N 1
ATOM 1201 C CA . ARG A 1 157 ? -21.317 0.378 5.953 1.00 90.25 157 ARG A CA 1
ATOM 1202 C C . ARG A 1 157 ? -22.420 0.111 4.941 1.00 90.25 157 ARG A C 1
ATOM 1204 O O . ARG A 1 157 ? -23.350 0.902 4.837 1.00 90.25 157 ARG A O 1
ATOM 1211 N N . ALA A 1 158 ? -22.336 -1.025 4.258 1.00 89.25 158 ALA A N 1
ATOM 1212 C CA . ALA A 1 158 ? -23.414 -1.582 3.446 1.00 89.25 158 ALA A CA 1
ATOM 1213 C C . ALA A 1 158 ? -23.559 -3.070 3.780 1.00 89.25 158 ALA A C 1
ATOM 1215 O O . ALA A 1 158 ? -22.564 -3.792 3.835 1.00 89.25 158 ALA A O 1
ATOM 1216 N N . GLY A 1 159 ? -24.780 -3.522 4.081 1.00 81.44 159 GLY A N 1
ATOM 1217 C CA . GLY A 1 159 ? -25.040 -4.935 4.397 1.00 81.44 159 GLY A CA 1
ATOM 1218 C C . GLY A 1 159 ? -24.222 -5.485 5.577 1.00 81.44 159 GLY A C 1
ATOM 1219 O O . GLY A 1 159 ? -23.913 -6.669 5.612 1.00 81.44 159 GLY A O 1
ATOM 1220 N N . GLY A 1 160 ? -23.814 -4.626 6.520 1.00 80.62 160 GLY A N 1
ATOM 1221 C CA . GLY A 1 160 ? -22.978 -5.007 7.665 1.00 80.62 160 GLY A CA 1
ATOM 1222 C C . GLY A 1 160 ? -21.468 -5.054 7.393 1.00 80.62 160 GLY A C 1
ATOM 1223 O O . GLY A 1 160 ? -20.705 -5.184 8.348 1.00 80.62 160 GLY A O 1
ATOM 1224 N N . ALA A 1 161 ? -21.018 -4.866 6.152 1.00 85.88 161 ALA A N 1
ATOM 1225 C CA . ALA A 1 161 ? -19.605 -4.799 5.781 1.00 85.88 161 ALA A CA 1
ATOM 1226 C C . ALA A 1 161 ? -19.137 -3.350 5.558 1.00 85.88 161 ALA A C 1
ATOM 1228 O O . ALA A 1 161 ? -19.937 -2.460 5.258 1.00 85.88 161 ALA A O 1
ATOM 1229 N N . VAL A 1 162 ? -17.834 -3.105 5.722 1.00 88.38 162 VAL A N 1
ATOM 1230 C CA . VAL A 1 162 ? -17.222 -1.786 5.501 1.00 88.38 162 VAL A CA 1
ATOM 1231 C C . VAL A 1 162 ? -17.130 -1.527 3.997 1.00 88.38 162 VAL A C 1
ATOM 1233 O O . VAL A 1 162 ? -16.402 -2.208 3.294 1.00 88.38 162 VAL A O 1
ATOM 1236 N N . ALA A 1 163 ? -17.872 -0.535 3.511 1.00 88.88 163 ALA A N 1
ATOM 1237 C CA . ALA A 1 163 ? -17.914 -0.101 2.114 1.00 88.88 163 ALA A CA 1
ATOM 1238 C C . ALA A 1 163 ? -17.012 1.115 1.832 1.00 88.88 163 ALA A C 1
ATOM 1240 O O . ALA A 1 163 ? -16.660 1.400 0.685 1.00 88.88 163 ALA A O 1
ATOM 1241 N N . GLY A 1 164 ? -16.658 1.863 2.874 1.00 87.81 164 GLY A N 1
ATOM 1242 C CA . GLY A 1 164 ? -15.885 3.094 2.789 1.00 87.81 164 GLY A CA 1
ATOM 1243 C C . GLY A 1 164 ? -15.268 3.442 4.135 1.00 87.81 164 GLY A C 1
ATOM 1244 O O . GLY A 1 164 ? -15.841 3.144 5.182 1.00 87.81 164 GLY A O 1
ATOM 1245 N N . ALA A 1 165 ? -14.117 4.101 4.113 1.00 90.75 165 ALA A N 1
ATOM 1246 C CA . ALA A 1 165 ? -13.457 4.577 5.320 1.00 90.75 165 ALA A CA 1
ATOM 1247 C C . ALA A 1 165 ? -12.904 5.977 5.078 1.00 90.75 165 ALA A C 1
ATOM 1249 O O . ALA A 1 165 ? -12.372 6.283 4.015 1.00 90.75 165 ALA A O 1
ATOM 1250 N N . LEU A 1 166 ? -13.023 6.831 6.084 1.00 91.38 166 LEU A N 1
ATOM 1251 C CA . LEU A 1 166 ? -12.464 8.171 6.093 1.00 91.38 166 LEU A CA 1
ATOM 1252 C C . LEU A 1 166 ? -11.631 8.327 7.356 1.00 91.38 166 LEU A C 1
ATOM 1254 O O . LEU A 1 166 ? -12.129 8.117 8.465 1.00 91.38 166 LEU A O 1
ATOM 1258 N N . TRP A 1 167 ? -10.379 8.730 7.169 1.00 91.06 167 TRP A N 1
ATOM 1259 C CA . TRP A 1 167 ? -9.454 9.042 8.247 1.00 91.06 167 TRP A CA 1
ATOM 1260 C C . TRP A 1 167 ? -9.113 10.532 8.207 1.00 91.06 167 TRP A C 1
ATOM 1262 O O . TRP A 1 167 ? -8.563 11.045 7.229 1.00 91.06 167 TRP A O 1
ATOM 1272 N N . LEU A 1 168 ? -9.495 11.223 9.279 1.00 87.81 168 LEU A N 1
ATOM 1273 C CA . LEU A 1 168 ? -9.273 12.641 9.503 1.00 87.81 168 LEU A CA 1
ATOM 1274 C C . LEU A 1 168 ? -8.229 12.851 10.599 1.00 87.81 168 LEU A C 1
ATOM 1276 O O . LEU A 1 168 ? -8.242 12.155 11.617 1.00 87.81 168 LEU A O 1
ATOM 1280 N N . VAL A 1 169 ? -7.400 13.874 10.427 1.00 85.88 169 VAL A N 1
ATOM 1281 C CA . VAL A 1 169 ? -6.507 14.379 11.473 1.00 85.88 169 VAL A CA 1
ATOM 1282 C C . VAL A 1 169 ? -6.926 15.803 11.809 1.00 85.88 169 VAL A C 1
ATOM 1284 O O . VAL A 1 169 ? -7.081 16.644 10.919 1.00 85.88 169 VAL A O 1
ATOM 1287 N N . ALA A 1 170 ? -7.149 16.071 13.094 1.00 81.31 170 ALA A N 1
ATOM 1288 C CA . ALA A 1 170 ? -7.382 17.417 13.584 1.00 81.31 170 ALA A CA 1
ATOM 1289 C C . ALA A 1 170 ? -6.082 18.222 13.462 1.00 81.31 170 ALA A C 1
ATOM 1291 O O . ALA A 1 170 ? -5.093 17.920 14.129 1.00 81.31 170 ALA A O 1
ATOM 1292 N N . GLU A 1 171 ? -6.095 19.250 12.616 1.00 75.38 171 GLU A N 1
ATOM 1293 C CA . GLU A 1 171 ? -4.982 20.183 12.466 1.00 75.38 171 GLU A CA 1
ATOM 1294 C C . GLU A 1 171 ? -5.378 21.595 12.922 1.00 75.38 171 GLU A C 1
ATOM 1296 O O . GLU A 1 171 ? -6.545 21.996 12.852 1.00 75.38 171 GLU A O 1
ATOM 1301 N N . GLY A 1 172 ? -4.389 22.373 13.369 1.00 70.56 172 GLY A N 1
ATOM 1302 C CA . GLY A 1 172 ? -4.557 23.769 13.782 1.00 70.56 172 GLY A CA 1
ATOM 1303 C C . GLY A 1 172 ? -4.218 24.015 15.253 1.00 70.56 172 GLY A C 1
ATOM 1304 O O . GLY A 1 172 ? -3.354 23.352 15.821 1.00 70.56 172 GLY A O 1
ATOM 1305 N N . GLY A 1 173 ? -4.845 25.031 15.858 1.00 70.81 173 GLY A N 1
ATOM 1306 C CA . GLY A 1 173 ? -4.588 25.413 17.256 1.00 70.81 173 GLY A CA 1
ATOM 1307 C C . GLY A 1 173 ? -3.246 26.122 17.487 1.00 70.81 173 GLY A C 1
ATOM 1308 O O . GLY A 1 173 ? -2.756 26.175 18.612 1.00 70.81 173 GLY A O 1
ATOM 1309 N N . LEU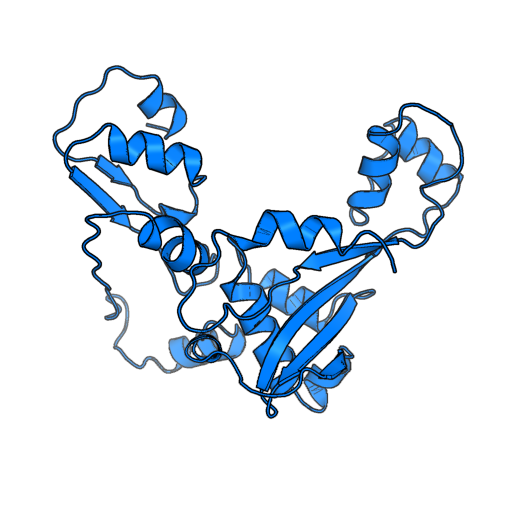 A 1 174 ? -2.630 26.662 16.430 1.00 77.19 174 LEU A N 1
ATOM 1310 C CA . LEU A 1 174 ? -1.389 27.428 16.542 1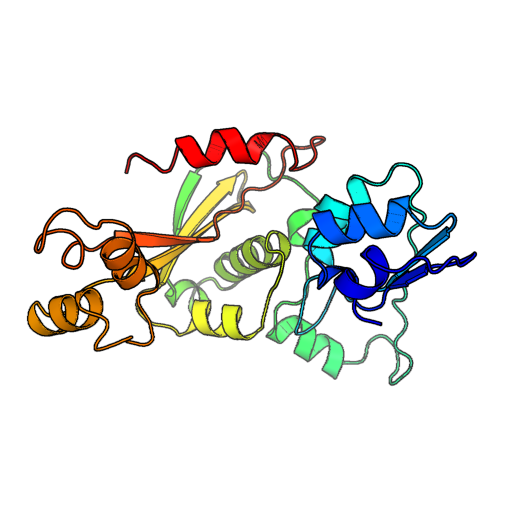.00 77.19 174 LEU A CA 1
ATOM 1311 C C . LEU A 1 174 ? -1.671 28.781 17.205 1.00 77.19 174 LEU A C 1
ATOM 1313 O O . LEU A 1 174 ? -2.617 29.476 16.826 1.00 77.19 174 LEU A O 1
ATOM 1317 N N . SER A 1 175 ? -0.816 29.193 18.145 1.00 79.50 175 SER A N 1
ATOM 1318 C CA . SER A 1 175 ? -0.891 30.549 18.696 1.00 79.50 175 SER A CA 1
ATOM 1319 C C . SER A 1 175 ? -0.691 31.596 17.596 1.00 79.50 175 SER A C 1
ATOM 1321 O O . SER A 1 175 ? -0.097 31.326 16.543 1.00 79.50 175 SER A O 1
ATOM 1323 N N . ARG A 1 176 ? -1.165 32.822 17.831 1.00 76.25 176 ARG A N 1
ATOM 1324 C CA . ARG A 1 176 ? -1.062 33.913 16.851 1.00 76.25 176 ARG A CA 1
ATOM 1325 C C . ARG A 1 176 ? 0.398 34.245 16.529 1.00 76.25 176 ARG A C 1
ATOM 1327 O O . ARG A 1 176 ? 0.723 34.553 15.384 1.00 76.25 176 ARG A O 1
ATOM 1334 N N . GLU A 1 177 ? 1.278 34.139 17.518 1.00 80.44 177 GLU A N 1
ATOM 1335 C CA . GLU A 1 177 ? 2.723 34.343 17.393 1.00 80.44 177 GLU A CA 1
ATOM 1336 C C . GLU A 1 177 ? 3.350 33.251 16.522 1.00 80.44 177 GLU A C 1
ATOM 1338 O O . GLU A 1 177 ? 4.097 33.552 15.589 1.00 80.44 177 GLU A O 1
ATOM 1343 N N . LEU A 1 178 ? 3.002 31.985 16.777 1.00 76.56 178 LEU A N 1
ATOM 1344 C CA . LEU A 1 178 ? 3.530 30.852 16.025 1.00 76.56 178 LEU A CA 1
ATOM 1345 C C . LEU A 1 178 ? 3.014 30.851 14.584 1.00 76.56 178 LEU A C 1
ATOM 1347 O O . LEU A 1 178 ? 3.791 30.644 13.656 1.00 76.56 178 LEU A O 1
ATOM 1351 N N . SER A 1 179 ? 1.735 31.166 14.374 1.00 77.81 179 SER A N 1
ATOM 1352 C CA . SER A 1 179 ? 1.157 31.336 13.040 1.00 77.81 179 SER A CA 1
ATOM 1353 C C . SER A 1 179 ? 1.895 32.407 12.229 1.00 77.81 179 SER A C 1
ATOM 1355 O O . SER A 1 179 ? 2.221 32.164 11.066 1.00 77.81 179 SER A O 1
ATOM 1357 N N . ARG A 1 180 ? 2.224 33.558 12.836 1.00 76.44 180 ARG A N 1
ATOM 1358 C CA . ARG A 1 180 ? 3.007 34.621 12.181 1.00 76.44 180 ARG A CA 1
ATOM 1359 C C . ARG A 1 180 ? 4.430 34.174 11.858 1.00 76.44 180 ARG A C 1
ATOM 1361 O O . ARG A 1 180 ? 4.912 34.448 10.764 1.00 76.44 180 ARG A O 1
ATOM 1368 N N . ALA A 1 181 ? 5.088 33.460 12.771 1.00 76.94 181 ALA A N 1
ATOM 1369 C CA . ALA A 1 181 ? 6.439 32.944 12.553 1.00 76.94 181 ALA A CA 1
ATOM 1370 C C . ALA A 1 181 ? 6.496 31.878 11.443 1.00 76.94 181 ALA A C 1
ATOM 1372 O O . ALA A 1 181 ? 7.471 31.822 10.694 1.00 76.94 181 ALA A O 1
ATOM 1373 N N . VAL A 1 182 ? 5.450 31.054 11.314 1.00 79.06 182 VAL A N 1
ATOM 1374 C CA . VAL A 1 182 ? 5.300 30.093 10.211 1.00 79.06 182 VAL A CA 1
ATOM 1375 C C . VAL A 1 182 ? 5.035 30.811 8.892 1.00 79.06 182 VAL A C 1
ATOM 1377 O O . VAL A 1 182 ? 5.698 30.515 7.900 1.00 79.06 182 VAL A O 1
ATOM 1380 N N . TRP A 1 183 ? 4.121 31.787 8.884 1.00 73.75 183 TRP A N 1
ATOM 1381 C CA . TRP A 1 183 ? 3.807 32.588 7.697 1.00 73.75 183 TRP A CA 1
ATOM 1382 C C . TRP A 1 183 ? 5.033 33.338 7.162 1.00 73.75 183 TRP A C 1
ATOM 1384 O O . TRP A 1 183 ? 5.287 33.343 5.962 1.00 73.75 183 TRP A O 1
ATOM 1394 N N . ALA A 1 184 ? 5.839 33.906 8.059 1.00 77.56 184 ALA A N 1
ATOM 1395 C CA . ALA A 1 184 ? 7.072 34.607 7.713 1.00 77.56 184 ALA A CA 1
ATOM 1396 C C . ALA A 1 184 ? 8.248 33.669 7.360 1.00 77.56 184 ALA A C 1
ATOM 1398 O O . ALA A 1 184 ? 9.339 34.143 7.060 1.00 77.56 184 ALA A O 1
ATOM 1399 N N . GLY A 1 185 ? 8.059 32.344 7.403 1.00 77.94 185 GLY A N 1
ATOM 1400 C CA . GLY A 1 185 ? 9.087 31.361 7.050 1.00 77.94 185 GLY A CA 1
ATOM 1401 C C . GLY A 1 185 ? 10.171 31.134 8.111 1.00 77.94 185 GLY A C 1
ATOM 1402 O O . GLY A 1 185 ? 11.092 30.357 7.873 1.00 77.94 185 GLY A O 1
ATOM 1403 N N . PHE A 1 186 ? 10.058 31.744 9.295 1.00 77.00 186 PHE A N 1
ATOM 1404 C CA . PHE A 1 186 ? 11.028 31.598 10.388 1.00 77.00 186 PHE A CA 1
ATOM 1405 C C . PHE A 1 186 ? 10.900 30.270 11.149 1.00 77.00 186 PHE A C 1
ATOM 1407 O O . PHE A 1 186 ? 11.841 29.841 11.821 1.00 77.00 186 PHE A O 1
ATOM 1414 N N . ARG A 1 187 ? 9.738 29.607 11.084 1.00 72.06 187 ARG A N 1
ATOM 1415 C CA . ARG A 1 187 ? 9.477 28.329 11.768 1.00 72.06 187 ARG A CA 1
ATOM 1416 C C . ARG A 1 187 ? 8.724 27.351 10.863 1.00 72.06 187 ARG A C 1
ATOM 1418 O O . ARG A 1 187 ? 7.814 27.737 10.140 1.00 72.06 187 ARG A O 1
ATOM 1425 N N . ARG A 1 188 ? 9.055 26.059 10.968 1.00 71.31 188 ARG A N 1
ATOM 1426 C CA . ARG A 1 188 ? 8.278 24.935 10.412 1.00 71.31 188 ARG A CA 1
ATOM 1427 C C . ARG A 1 188 ? 8.016 23.896 11.514 1.00 71.31 188 ARG A C 1
ATOM 1429 O O . ARG A 1 188 ? 8.872 23.042 11.742 1.00 71.31 188 ARG A O 1
ATOM 1436 N N . PRO A 1 189 ? 6.890 23.998 12.243 1.00 63.97 189 PRO A N 1
ATOM 1437 C CA . PRO A 1 189 ? 6.476 23.001 13.223 1.00 63.97 189 PRO A CA 1
ATOM 1438 C C . PRO A 1 189 ? 6.300 21.623 12.572 1.00 63.97 189 PRO A C 1
ATOM 1440 O O . PRO A 1 189 ? 5.927 21.530 11.402 1.00 63.97 189 PRO A O 1
ATOM 1443 N N . ARG A 1 190 ? 6.575 20.554 13.326 1.00 59.72 190 ARG A N 1
ATOM 1444 C CA . ARG A 1 190 ? 6.265 19.172 12.927 1.00 59.72 190 ARG A CA 1
ATOM 1445 C C . ARG A 1 190 ? 4.838 18.841 13.385 1.00 59.72 190 ARG A C 1
ATOM 1447 O O . ARG A 1 190 ? 4.523 19.086 14.544 1.00 59.72 190 ARG A O 1
ATOM 1454 N N . GLY A 1 191 ? 4.013 18.279 12.495 1.00 57.69 191 GLY A N 1
ATOM 1455 C CA . GLY A 1 191 ? 2.560 18.134 12.699 1.00 57.69 191 GLY A CA 1
ATOM 1456 C C . GLY A 1 191 ? 1.815 19.439 12.382 1.00 57.69 191 GLY A C 1
ATOM 1457 O O . GLY A 1 191 ? 2.333 20.514 12.679 1.00 57.69 191 GLY A O 1
ATOM 1458 N N . ASN A 1 192 ? 0.631 19.349 11.762 1.00 54.44 192 ASN A N 1
ATOM 1459 C CA . ASN A 1 192 ? -0.068 20.413 11.017 1.00 54.44 192 ASN A CA 1
ATOM 1460 C C . ASN A 1 192 ? 0.556 20.662 9.636 1.00 54.44 192 ASN A C 1
ATOM 1462 O O . ASN A 1 192 ? 1.351 21.583 9.475 1.00 54.44 192 ASN A O 1
ATOM 1466 N N . LEU A 1 193 ? 0.244 19.835 8.639 1.00 52.50 193 LEU A N 1
ATOM 1467 C CA . LEU A 1 193 ? 0.801 19.944 7.287 1.00 52.50 193 LEU A CA 1
ATOM 1468 C C . LEU A 1 193 ? 0.004 20.905 6.393 1.00 52.50 193 LEU A C 1
ATOM 1470 O O . LEU A 1 193 ? 0.590 21.531 5.507 1.00 52.50 193 LEU A O 1
ATOM 1474 N N . VAL A 1 194 ? -1.294 21.102 6.637 1.00 48.25 194 VAL A N 1
ATOM 1475 C CA . VAL A 1 194 ? -2.133 22.019 5.846 1.00 48.25 194 VAL A CA 1
ATOM 1476 C C . VAL A 1 194 ? -2.033 23.452 6.348 1.00 48.25 194 VAL A C 1
ATOM 1478 O O . VAL A 1 194 ? -1.971 24.370 5.531 1.00 48.25 194 VAL A O 1
ATOM 1481 N N . ALA A 1 195 ? -1.956 23.678 7.662 1.00 44.78 195 ALA A N 1
ATOM 1482 C CA . ALA A 1 195 ? -1.896 25.038 8.212 1.00 44.78 195 ALA A CA 1
ATOM 1483 C C . ALA A 1 195 ? -0.680 25.863 7.707 1.00 44.78 195 ALA A C 1
ATOM 1485 O O . ALA A 1 195 ? -0.861 27.031 7.349 1.00 44.78 195 ALA A O 1
ATOM 1486 N N . PRO A 1 196 ? 0.537 25.295 7.568 1.00 38.31 196 PRO A N 1
ATOM 1487 C CA . PRO A 1 196 ? 1.680 25.982 6.967 1.00 38.31 196 PRO A CA 1
ATOM 1488 C C . PRO A 1 196 ? 1.541 26.176 5.451 1.00 38.31 196 PRO A C 1
ATOM 1490 O O . PRO A 1 196 ? 1.949 27.213 4.929 1.00 38.31 196 PRO A O 1
ATOM 1493 N N . VAL A 1 197 ? 0.957 25.209 4.730 1.00 38.00 197 VAL A N 1
ATOM 1494 C CA . VAL A 1 197 ? 0.797 25.278 3.263 1.00 38.00 197 VAL A CA 1
ATOM 1495 C C . VAL A 1 197 ? -0.288 26.283 2.867 1.00 38.00 197 VAL A C 1
ATOM 1497 O O . VAL A 1 197 ? -0.091 27.042 1.921 1.00 38.00 197 VAL A O 1
ATOM 1500 N N . ALA A 1 198 ? -1.392 26.368 3.614 1.00 36.66 198 ALA A N 1
ATOM 1501 C CA . ALA A 1 198 ? -2.423 27.387 3.416 1.00 36.66 198 ALA A CA 1
ATOM 1502 C C . ALA A 1 198 ? -1.882 28.807 3.668 1.00 36.66 198 ALA A C 1
ATOM 1504 O O . ALA A 1 198 ? -2.190 29.721 2.902 1.00 36.66 198 ALA A O 1
ATOM 1505 N N . GLY A 1 199 ? -1.011 28.974 4.674 1.00 35.66 199 GLY A N 1
ATOM 1506 C CA . GLY A 1 199 ? -0.299 30.231 4.929 1.00 35.66 199 GLY A CA 1
ATOM 1507 C C . GLY A 1 199 ? 0.718 30.599 3.840 1.00 35.66 199 GLY A C 1
ATOM 1508 O O . GLY A 1 199 ? 0.880 31.777 3.537 1.00 35.66 199 GLY A O 1
ATOM 1509 N N . GLY A 1 200 ? 1.366 29.607 3.216 1.00 34.66 200 GLY A N 1
ATOM 1510 C CA . GLY A 1 200 ? 2.326 29.820 2.126 1.00 34.66 200 GLY A CA 1
ATOM 1511 C C . GLY A 1 200 ? 1.696 30.033 0.742 1.00 34.66 200 GLY A C 1
ATOM 1512 O O . GLY A 1 200 ? 2.262 30.747 -0.084 1.00 34.66 200 GLY A O 1
ATOM 1513 N N . ALA A 1 201 ? 0.524 29.445 0.477 1.00 32.88 201 ALA A N 1
ATOM 1514 C CA . ALA A 1 201 ? -0.144 29.510 -0.827 1.00 32.88 201 ALA A CA 1
ATOM 1515 C C . ALA A 1 201 ? -1.042 30.750 -1.006 1.00 32.88 201 ALA A C 1
ATOM 1517 O O . ALA A 1 201 ? -1.321 31.146 -2.138 1.00 32.88 201 ALA A O 1
ATOM 1518 N N . ARG A 1 202 ? -1.482 31.398 0.082 1.00 34.53 202 ARG A N 1
ATOM 1519 C CA . ARG A 1 202 ? -2.253 32.650 0.029 1.00 34.53 202 ARG A CA 1
ATOM 1520 C C . ARG A 1 202 ? -1.361 33.837 0.387 1.00 34.53 202 ARG A C 1
ATOM 1522 O O . ARG A 1 202 ? -1.348 34.314 1.513 1.00 34.53 202 ARG A O 1
ATOM 1529 N N . ARG A 1 203 ? -0.658 34.377 -0.614 1.00 35.84 203 ARG A N 1
ATOM 1530 C CA . ARG A 1 203 ? 0.080 35.660 -0.542 1.00 35.84 203 ARG A CA 1
ATOM 1531 C C . ARG A 1 203 ? -0.817 36.899 -0.336 1.00 35.84 203 ARG A C 1
ATOM 1533 O O . ARG A 1 203 ? -0.360 38.019 -0.530 1.00 35.84 203 ARG A O 1
ATOM 1540 N N . GLN A 1 204 ? -2.085 36.723 0.031 1.00 36.16 204 GLN A N 1
ATOM 1541 C CA . GLN A 1 204 ? -3.048 37.805 0.206 1.00 36.16 204 GLN A CA 1
ATOM 1542 C C . GLN A 1 204 ? -3.731 37.648 1.572 1.00 36.16 204 GLN A C 1
ATOM 1544 O O . GLN A 1 204 ? -4.617 36.815 1.734 1.00 36.16 204 GLN A O 1
ATOM 1549 N N . SER A 1 205 ? -3.275 38.475 2.520 1.00 35.41 205 SER A N 1
ATOM 1550 C CA . SER A 1 205 ? -3.847 38.811 3.840 1.00 35.41 205 SER A CA 1
ATOM 1551 C C . SER A 1 205 ? -3.154 38.215 5.088 1.00 35.41 205 SER A C 1
ATOM 1553 O O . SER A 1 205 ? -3.072 36.996 5.223 1.00 35.41 205 SER A O 1
ATOM 1555 N N . PRO A 1 206 ? -2.700 39.045 6.062 1.00 32.72 206 PRO A N 1
ATOM 1556 C CA . PRO A 1 206 ? -1.856 38.623 7.193 1.00 32.72 206 PRO A CA 1
ATOM 1557 C C . PRO A 1 206 ? -2.630 38.118 8.428 1.00 32.72 206 PRO A C 1
ATOM 1559 O O . PRO A 1 206 ? -2.100 38.096 9.541 1.00 32.72 206 PRO A O 1
ATOM 1562 N N . GLY A 1 207 ? -3.894 37.722 8.288 1.00 35.88 207 GLY A N 1
ATOM 1563 C CA . GLY A 1 207 ? -4.672 37.260 9.435 1.00 35.88 207 GLY A CA 1
ATOM 1564 C C . GLY A 1 207 ? -5.981 36.610 9.027 1.00 35.88 207 GLY A C 1
ATOM 1565 O O . GLY A 1 207 ? -6.869 37.289 8.530 1.00 35.88 207 GLY A O 1
ATOM 1566 N N . GLY A 1 208 ? -6.114 35.304 9.257 1.00 32.53 208 GLY A N 1
ATOM 1567 C CA . GLY A 1 208 ? -7.419 34.648 9.160 1.00 32.53 208 GLY A CA 1
ATOM 1568 C C . GLY A 1 208 ? -7.386 33.124 9.180 1.00 32.53 208 GLY A C 1
ATOM 1569 O O . GLY A 1 208 ? -8.164 32.518 9.908 1.00 32.53 208 GLY A O 1
ATOM 1570 N N . ASP A 1 209 ? -6.474 32.492 8.437 1.00 39.22 209 ASP A N 1
ATOM 1571 C CA . ASP A 1 209 ? -6.706 31.090 8.048 1.00 39.22 209 ASP A CA 1
ATOM 1572 C C . ASP A 1 209 ? -6.032 30.029 8.944 1.00 39.22 209 ASP A C 1
ATOM 1574 O O . ASP A 1 209 ? -6.534 28.915 9.030 1.00 39.22 209 ASP A O 1
ATOM 1578 N N . ALA A 1 210 ? -4.959 30.346 9.680 1.00 35.06 210 ALA A N 1
ATOM 1579 C CA . ALA A 1 210 ? -4.260 29.359 10.526 1.00 35.06 210 ALA A CA 1
ATOM 1580 C C . ALA A 1 210 ? -4.939 29.071 11.885 1.00 35.06 210 ALA A C 1
ATOM 1582 O O . ALA A 1 210 ? -4.552 28.131 12.578 1.00 35.06 210 ALA A O 1
ATOM 1583 N N . ALA A 1 211 ? -5.924 29.888 12.278 1.00 29.30 211 ALA A N 1
ATOM 1584 C CA . ALA A 1 211 ? -6.648 29.774 13.549 1.00 29.30 211 ALA A CA 1
ATOM 1585 C C . ALA A 1 211 ? -7.949 28.955 13.443 1.00 29.30 211 ALA A C 1
ATOM 1587 O O . ALA A 1 211 ? -8.584 28.678 14.458 1.00 29.30 211 ALA A O 1
ATOM 1588 N N . ARG A 1 212 ? -8.370 28.575 12.231 1.00 32.38 212 ARG A N 1
ATOM 1589 C CA . ARG A 1 212 ? -9.559 27.743 12.028 1.00 32.38 212 ARG A CA 1
ATOM 1590 C C . ARG A 1 212 ? -9.182 26.273 12.182 1.00 32.38 212 ARG A C 1
ATOM 1592 O O . ARG A 1 212 ? -8.265 25.806 11.513 1.00 32.38 212 ARG A O 1
ATOM 1599 N N . ALA A 1 213 ? -9.905 25.555 13.041 1.00 31.77 213 ALA A N 1
ATOM 1600 C CA . ALA A 1 213 ? -9.892 24.099 13.042 1.00 31.77 213 ALA A CA 1
ATOM 1601 C C . ALA A 1 213 ? -10.359 23.631 11.658 1.00 31.77 213 ALA A C 1
ATOM 1603 O O . ALA A 1 213 ? -11.505 23.859 11.273 1.00 31.77 213 ALA A O 1
ATOM 1604 N N . ALA A 1 214 ? -9.452 23.043 10.889 1.00 34.19 214 ALA A N 1
ATOM 1605 C CA . ALA A 1 214 ? -9.758 22.441 9.605 1.00 34.19 214 ALA A CA 1
ATOM 1606 C C . ALA A 1 214 ? -9.420 20.957 9.728 1.00 34.19 214 ALA A C 1
ATOM 1608 O O . ALA A 1 214 ? -8.281 20.599 10.021 1.00 34.19 214 ALA A O 1
ATOM 1609 N N . GLY A 1 215 ? -10.417 20.090 9.549 1.00 31.20 215 GLY A N 1
ATOM 1610 C CA . GLY A 1 215 ? -10.166 18.659 9.446 1.00 31.20 215 GLY A CA 1
ATOM 1611 C C . GLY A 1 215 ? -9.435 18.385 8.139 1.00 31.20 215 GLY A C 1
ATOM 1612 O O . GLY A 1 215 ? -9.961 18.683 7.066 1.00 31.20 215 GLY A O 1
ATOM 1613 N N . GLN A 1 216 ? -8.227 17.830 8.208 1.00 38.47 216 GLN A N 1
ATOM 1614 C CA . GLN A 1 216 ? -7.589 17.299 7.014 1.00 38.47 216 GLN A CA 1
ATOM 1615 C C . GLN A 1 216 ? -8.125 15.890 6.778 1.00 38.47 216 GLN A C 1
ATOM 1617 O O . GLN A 1 216 ? -7.987 15.019 7.634 1.00 38.47 216 GLN A O 1
ATOM 1622 N N . SER A 1 217 ? -8.714 15.659 5.603 1.00 40.50 217 SER A N 1
ATOM 1623 C CA . SER A 1 217 ? -8.884 14.300 5.093 1.00 40.50 217 SER A CA 1
ATOM 1624 C C . SER A 1 217 ? -7.516 13.776 4.699 1.00 40.50 217 SER A C 1
ATOM 1626 O O . SER A 1 217 ? -6.980 14.178 3.667 1.00 40.50 217 SER A O 1
ATOM 1628 N N . ASP A 1 218 ? -6.963 12.888 5.515 1.00 43.03 218 ASP A N 1
ATOM 1629 C CA . ASP A 1 218 ? -5.708 12.218 5.193 1.00 43.03 218 ASP A CA 1
ATOM 1630 C C . ASP A 1 218 ? -5.971 11.140 4.124 1.00 43.03 218 ASP A C 1
ATOM 1632 O O . ASP A 1 218 ? -5.219 11.004 3.158 1.00 43.03 218 ASP A O 1
ATOM 1636 N N . ARG A 1 219 ? -7.105 10.420 4.229 1.00 50.03 219 ARG A N 1
ATOM 1637 C CA . ARG A 1 219 ? -7.461 9.286 3.351 1.00 50.03 219 ARG A CA 1
ATOM 1638 C C . ARG A 1 219 ? -8.980 9.085 3.234 1.00 50.03 219 ARG A C 1
ATOM 1640 O O . ARG A 1 219 ? -9.654 9.055 4.259 1.00 50.03 219 ARG A O 1
ATOM 1647 N N . CYS A 1 220 ? -9.511 8.914 2.014 1.00 46.84 220 CYS A N 1
ATOM 1648 C CA . CYS A 1 220 ? -10.944 8.661 1.755 1.00 46.84 220 CYS A CA 1
ATOM 1649 C C . CYS A 1 220 ? -11.176 7.663 0.594 1.00 46.84 220 CYS A C 1
ATOM 1651 O O . CYS A 1 220 ? -11.505 8.077 -0.521 1.00 46.84 220 CYS A O 1
ATOM 1653 N N . PRO A 1 221 ? -10.944 6.355 0.794 1.00 48.78 221 PRO A N 1
ATOM 1654 C CA . PRO A 1 221 ? -11.332 5.327 -0.167 1.00 48.78 221 PRO A CA 1
ATOM 1655 C C . PRO A 1 221 ? -12.780 4.843 0.005 1.00 48.78 221 PRO A C 1
ATOM 1657 O O . PRO A 1 221 ? -13.285 4.684 1.116 1.00 48.78 221 PRO A O 1
ATOM 1660 N N . SER A 1 222 ? -13.417 4.523 -1.119 1.00 44.22 222 SER A N 1
ATOM 1661 C CA . SER A 1 222 ? -14.640 3.716 -1.208 1.00 44.22 222 SER A CA 1
ATOM 1662 C C . SER A 1 222 ? -14.350 2.423 -1.969 1.00 44.22 222 SER A C 1
ATOM 1664 O O . SER A 1 222 ? -13.453 2.410 -2.810 1.00 44.22 222 SER A O 1
ATOM 1666 N N . HIS A 1 223 ? -15.113 1.352 -1.744 1.00 41.19 223 HIS A N 1
ATOM 1667 C CA . HIS A 1 223 ? -15.040 0.172 -2.610 1.00 41.19 223 HIS A CA 1
ATOM 1668 C C . HIS A 1 223 ? -15.297 0.556 -4.082 1.00 41.19 223 HIS A C 1
ATOM 1670 O O . HIS A 1 223 ? -16.171 1.389 -4.349 1.00 41.19 223 HIS A O 1
ATOM 1676 N N . PRO A 1 224 ? -14.567 -0.028 -5.052 1.00 40.47 224 PRO A N 1
ATOM 1677 C CA . PRO A 1 224 ? -14.939 0.108 -6.453 1.00 40.47 224 PRO A CA 1
ATOM 1678 C C . PRO A 1 224 ? -16.307 -0.556 -6.680 1.00 40.47 224 PRO A C 1
ATOM 1680 O O . PRO A 1 224 ? -16.532 -1.656 -6.170 1.00 40.47 224 PRO A O 1
ATOM 1683 N N . PRO A 1 225 ? -17.225 0.063 -7.443 1.00 34.28 225 PRO A N 1
ATOM 1684 C CA . PRO A 1 225 ? -18.453 -0.612 -7.834 1.00 34.28 225 PRO A CA 1
ATOM 1685 C C . PRO A 1 225 ? -18.117 -1.845 -8.680 1.00 34.28 225 PRO A C 1
ATOM 1687 O O . PRO A 1 225 ? -17.178 -1.824 -9.485 1.00 34.28 225 PRO A O 1
ATOM 1690 N N . ALA A 1 226 ? -18.891 -2.918 -8.497 1.00 34.56 226 ALA A N 1
ATOM 1691 C CA . ALA A 1 226 ? -18.716 -4.169 -9.225 1.00 34.56 226 ALA A CA 1
ATOM 1692 C C . ALA A 1 226 ? -18.587 -3.905 -10.739 1.00 34.56 226 ALA A C 1
ATOM 1694 O O . ALA A 1 226 ? -19.474 -3.320 -11.363 1.00 34.56 226 ALA A O 1
ATOM 1695 N N . GLY A 1 227 ? -17.453 -4.307 -11.320 1.00 33.50 227 GLY A N 1
ATOM 1696 C CA . GLY A 1 227 ? -17.213 -4.233 -12.762 1.00 33.50 227 GLY A CA 1
ATOM 1697 C C . GLY A 1 227 ? -16.705 -2.897 -13.323 1.00 33.50 227 GLY A C 1
ATOM 1698 O O . GLY A 1 227 ? -16.666 -2.770 -14.546 1.00 33.50 227 GLY A O 1
ATOM 1699 N N . ARG A 1 228 ? -16.285 -1.911 -12.508 1.00 33.47 228 ARG A N 1
ATOM 1700 C CA . ARG A 1 228 ? -15.612 -0.696 -13.023 1.00 33.47 228 ARG A CA 1
ATOM 1701 C C . ARG A 1 228 ? -14.226 -0.459 -12.404 1.00 33.47 228 ARG A C 1
ATOM 1703 O O . ARG A 1 228 ? -14.100 -0.455 -11.180 1.00 33.47 228 ARG A O 1
ATOM 1710 N N . PRO A 1 229 ? -13.181 -0.203 -13.216 1.00 33.34 229 PRO A N 1
ATOM 1711 C CA . PRO A 1 229 ? -11.885 0.216 -12.702 1.00 33.34 229 PRO A CA 1
ATOM 1712 C C . PRO A 1 229 ? -11.950 1.629 -12.101 1.00 33.34 229 PRO A C 1
ATOM 1714 O O . PRO A 1 229 ? -12.624 2.513 -12.624 1.00 33.34 229 PRO A O 1
ATOM 1717 N N . TRP A 1 230 ? -11.158 1.863 -11.049 1.00 38.78 230 TRP A N 1
ATOM 1718 C CA . TRP A 1 230 ? -10.990 3.128 -10.304 1.00 38.78 230 TRP A CA 1
ATOM 1719 C C . TRP A 1 230 ? -10.647 4.383 -11.145 1.00 38.78 230 TRP A C 1
ATOM 1721 O O . TRP A 1 230 ? -10.515 5.475 -10.595 1.00 38.78 230 TRP A O 1
ATOM 1731 N N . ALA A 1 231 ? -10.444 4.256 -12.458 1.00 34.22 231 ALA A N 1
ATOM 1732 C CA . ALA A 1 231 ? -9.887 5.301 -13.313 1.00 34.22 231 ALA A CA 1
ATOM 1733 C C . ALA A 1 231 ? -10.862 6.450 -13.647 1.00 34.22 231 ALA A C 1
ATOM 1735 O O . ALA A 1 231 ? -10.399 7.523 -14.037 1.00 34.22 231 ALA A O 1
ATOM 1736 N N . GLU A 1 232 ? -12.178 6.270 -13.489 1.00 31.30 232 GLU A N 1
ATOM 1737 C CA . GLU A 1 232 ? -13.165 7.256 -13.966 1.00 31.30 232 GLU A CA 1
ATOM 1738 C C . GLU A 1 232 ? -13.684 8.251 -12.910 1.00 31.30 232 GLU A C 1
ATOM 1740 O O . GLU A 1 232 ? -14.139 9.331 -13.290 1.00 31.30 232 GLU A O 1
ATOM 1745 N N . ASP A 1 233 ? -13.568 7.982 -11.602 1.00 35.03 233 ASP A N 1
ATOM 1746 C CA . ASP A 1 233 ? -14.337 8.742 -10.591 1.00 35.03 233 ASP A CA 1
ATOM 1747 C C . ASP A 1 233 ? -13.562 9.811 -9.786 1.00 35.03 233 ASP A C 1
ATOM 1749 O O . ASP A 1 233 ? -14.166 10.686 -9.154 1.00 35.03 233 ASP A O 1
ATOM 1753 N N . ASP A 1 234 ? -12.226 9.854 -9.863 1.00 35.38 234 ASP A N 1
ATOM 1754 C CA . ASP A 1 234 ? -11.399 10.759 -9.032 1.00 35.38 234 ASP A CA 1
ATOM 1755 C C . ASP A 1 234 ? -11.648 12.263 -9.333 1.00 35.38 234 ASP A C 1
ATOM 1757 O O . ASP A 1 234 ? -11.511 13.137 -8.471 1.00 35.38 234 ASP A O 1
ATOM 1761 N N . ARG A 1 235 ? -12.119 12.608 -10.546 1.00 30.62 235 ARG A N 1
ATOM 1762 C CA . ARG A 1 235 ? -12.483 14.004 -10.888 1.00 30.62 235 ARG A CA 1
ATOM 1763 C C . ARG A 1 235 ? -13.856 14.433 -10.365 1.00 30.62 235 ARG A C 1
ATOM 1765 O O . ARG A 1 235 ? -14.054 15.631 -10.147 1.00 30.62 235 ARG A O 1
ATOM 1772 N N . ARG A 1 236 ? -14.798 13.503 -10.169 1.00 28.89 236 ARG A N 1
ATOM 1773 C CA . ARG A 1 236 ? -16.137 13.809 -9.631 1.00 28.89 236 ARG A CA 1
ATOM 1774 C C . ARG A 1 236 ? -16.109 13.926 -8.109 1.00 28.89 236 ARG A C 1
ATOM 1776 O O . ARG A 1 236 ? -16.731 14.840 -7.567 1.00 28.89 236 ARG A O 1
ATOM 1783 N N . TYR A 1 237 ? -15.320 13.092 -7.433 1.00 34.03 237 TYR A N 1
ATOM 1784 C CA . TYR A 1 237 ? -15.261 13.059 -5.969 1.00 34.03 237 TYR A CA 1
ATOM 1785 C C . TYR A 1 237 ? -14.552 14.272 -5.347 1.00 34.03 237 TYR A C 1
ATOM 1787 O O . TYR A 1 237 ? -15.069 14.851 -4.389 1.00 34.03 237 TYR A O 1
ATOM 1795 N N . ARG A 1 238 ? -13.461 14.777 -5.948 1.00 29.89 238 ARG A N 1
ATOM 1796 C CA . ARG A 1 238 ? -12.769 15.990 -5.452 1.00 29.89 238 ARG A CA 1
ATOM 1797 C C . ARG A 1 238 ? -13.640 17.252 -5.414 1.00 29.89 238 ARG A C 1
ATOM 1799 O O . ARG A 1 238 ? -13.327 18.172 -4.663 1.00 29.89 238 ARG A O 1
ATOM 1806 N N . ARG A 1 239 ? -14.727 17.329 -6.195 1.00 25.84 239 ARG A N 1
ATOM 1807 C CA . ARG A 1 239 ? -15.655 18.477 -6.154 1.00 25.84 239 ARG A CA 1
ATOM 1808 C C . ARG A 1 239 ? -16.682 18.388 -5.023 1.00 25.84 239 ARG A C 1
ATOM 1810 O O . ARG A 1 239 ? -17.198 19.426 -4.622 1.00 25.84 239 ARG A O 1
ATOM 1817 N N . ARG A 1 240 ? -16.965 17.192 -4.496 1.00 25.42 240 ARG A N 1
ATOM 1818 C CA . ARG A 1 240 ? -18.001 16.982 -3.470 1.00 25.42 240 ARG A CA 1
ATOM 1819 C C . ARG A 1 240 ? -17.498 17.221 -2.042 1.00 25.42 240 ARG A C 1
ATOM 1821 O O . ARG A 1 240 ? -18.285 17.624 -1.200 1.00 25.42 240 ARG A O 1
ATOM 1828 N N . CYS A 1 241 ? -16.191 17.117 -1.793 1.00 27.91 241 CYS A N 1
ATOM 1829 C CA . CYS A 1 241 ? -15.565 17.419 -0.495 1.00 27.91 241 CYS A CA 1
ATOM 1830 C C . CYS A 1 241 ? -15.414 18.926 -0.183 1.00 27.91 241 CYS A C 1
ATOM 1832 O O . CYS A 1 241 ? -14.635 19.285 0.694 1.00 27.91 241 CYS A O 1
ATOM 1834 N N . ARG A 1 242 ? -16.102 19.824 -0.908 1.00 23.16 242 ARG A N 1
ATOM 1835 C CA . ARG A 1 242 ? -15.989 21.285 -0.715 1.00 23.16 242 ARG A CA 1
ATOM 1836 C C . ARG A 1 242 ? -17.129 21.926 0.079 1.00 23.16 242 ARG A C 1
ATOM 1838 O O . ARG A 1 242 ? -17.122 23.142 0.225 1.00 23.16 242 ARG A O 1
ATOM 1845 N N . TRP A 1 243 ? -18.061 21.133 0.596 1.00 27.91 243 TRP A N 1
ATOM 1846 C CA . TRP A 1 243 ? -19.107 21.600 1.501 1.00 27.91 243 TRP A CA 1
ATOM 1847 C C . TRP A 1 243 ? -19.396 20.516 2.530 1.00 27.91 243 TRP A C 1
ATOM 1849 O O . TRP A 1 243 ? -20.092 19.556 2.215 1.00 27.91 243 TRP A O 1
ATOM 1859 N N . LEU A 1 244 ? -18.779 20.665 3.700 1.00 28.08 244 LEU A N 1
ATOM 1860 C CA . LEU A 1 244 ? -19.259 20.334 5.045 1.00 28.08 244 LEU A CA 1
ATOM 1861 C C . LEU A 1 244 ? -18.245 20.928 6.030 1.00 28.08 244 LEU A C 1
ATOM 1863 O O . LEU A 1 244 ? -17.039 20.638 5.861 1.00 28.08 244 LEU A O 1
#

Foldseek 3Di:
DDLVVVLVDPDADQEAEAEQCLVDPLVSVVSVCVRHPYYHYHHDCFDQWHQVQLCCQARVVPDPDDDDDDDDADPPDGPPPVVVVVVCVVLVRDQPQQPDQADADKDKDKDDLCCCVVPVVVVSSLVSQQCNNDSTDHSVVVVCSNDNPQKIKMFIDGPNGTFKIWIWGWAAPDDLVRLQCLLVVNDDDDGRPPLSVVSPVPPPDSDDDRHDGDIDGPTIDGRDPPPDRPPPCPVVVVVVVPDD

Secondary structure (DSSP, 8-state):
--HHHHHHS----S-EEETTGGGS-HHHHHHHHHHSSSEEE---SSSTT--HHHHHHHTGGG-TT-------S-SSS-TT-HHHHHHHHHTT---GGGSSPPPS--EEEEE-TTHHHH-THHHHHHHHHHHHTSS---HHHHHHHHH-TTEEEEEEEETTEEEEEEEEEEE----HHHHHHHHTTS---SS-SHHHHHHHH--S-SSSSTTS-EEEEEE--BPPPTT--TTSSHHHHHHHTT--